Protein AF-A0A1Q9C0Z3-F1 (afdb_monomer_lite)

Secondary structure (DSSP, 8-state):
--S---------------TT--HHHHHHHTTS-HHHHHHHHHHHHHHHHHTTSTTSSHHHHHH--HHHHHHHHHHHHHHHHHHHHS--TTGGGGHHHHHHHHHHHHHHHHHHHHHHHHHHHHHT--HHHHIIIIIHHHHHHHHHHHHHHHHHHSSS-HHHHHHHHHHHHHIIIIIIIHHHHHHHHHHHHTT--------SHHHHHHHHHHHHHHHHHHHHHHHHHHS-SS-S-HHHHHHHHHHHHHHHHHHHHHHHHHHHTTT--HHHHHHHHHHHHHHHHHHHHHHHHHHHHHHHHHHHH-HHHHHHHHHHHHHHHHHHTS-SS-----------S--------------PPPP------------PPP----

InterPro domains:
  IPR004836 Sodium/calcium exchanger protein [PR01259] (99-111)
  IPR004836 Sodium/calcium exchanger protein [PR01259] (112-123)
  IPR004836 Sodium/calcium exchanger protein [PR01259] (125-137)
  IPR004836 Sodium/calcium exchanger protein [PR01259] (138-151)
  IPR004837 Sodium/calcium exchanger membrane region [PF01699] (94-256)
  IPR044880 NCX, central ion-binding domain superfamily [G3DSA:1.20.1420.30] (60-257)
  IPR051171 Calcium/Cation Antiporter [PTHR11878] (35-258)

pLDDT: mean 73.84, std 23.43, range [21.22, 95.88]

Structure (mmCIF, N/CA/C/O backbone):
data_AF-A0A1Q9C0Z3-F1
#
_entry.id   AF-A0A1Q9C0Z3-F1
#
loop_
_atom_site.group_PDB
_atom_site.id
_atom_site.type_symbol
_atom_site.label_atom_id
_atom_site.label_alt_id
_atom_site.label_comp_id
_atom_site.label_asym_id
_atom_site.label_entity_id
_atom_site.label_seq_id
_atom_site.pdbx_PDB_ins_code
_atom_site.Cartn_x
_atom_site.Cartn_y
_atom_site.Cartn_z
_atom_site.occupancy
_atom_site.B_iso_or_equiv
_atom_site.auth_seq_id
_atom_site.auth_comp_id
_atom_site.auth_asym_id
_atom_site.auth_atom_id
_atom_site.pdbx_PDB_model_num
ATOM 1 N N . MET A 1 1 ? 20.547 25.902 -36.986 1.00 34.09 1 MET A N 1
ATOM 2 C CA . MET A 1 1 ? 20.913 24.485 -37.179 1.00 34.09 1 MET A CA 1
ATOM 3 C C . MET A 1 1 ? 20.835 23.845 -35.812 1.00 34.09 1 MET A C 1
ATOM 5 O O . MET A 1 1 ? 21.674 24.150 -34.979 1.00 34.09 1 MET A O 1
ATOM 9 N N . ASP A 1 2 ? 19.775 23.085 -35.573 1.00 31.62 2 ASP A N 1
ATOM 10 C CA . ASP A 1 2 ? 19.535 22.354 -34.327 1.00 31.62 2 ASP A CA 1
ATOM 11 C C . ASP A 1 2 ? 19.823 20.863 -34.611 1.00 31.62 2 ASP A C 1
ATOM 13 O O . ASP A 1 2 ? 19.308 20.360 -35.616 1.00 31.62 2 ASP A O 1
ATOM 17 N N . PRO A 1 3 ? 20.707 20.165 -33.869 1.00 41.41 3 PRO A N 1
ATOM 18 C CA . PRO A 1 3 ? 21.234 18.868 -34.300 1.00 41.41 3 PRO A CA 1
ATOM 19 C C . PRO A 1 3 ? 20.454 17.635 -33.801 1.00 41.41 3 PRO A C 1
ATOM 21 O O . PRO A 1 3 ? 20.969 16.529 -33.943 1.00 41.41 3 PRO A O 1
ATOM 24 N N . TYR A 1 4 ? 19.238 17.770 -33.252 1.00 46.69 4 TYR A N 1
ATOM 25 C CA . TYR A 1 4 ? 18.576 16.669 -32.522 1.00 46.69 4 TYR A CA 1
ATOM 26 C C . TYR A 1 4 ? 17.291 16.060 -33.113 1.00 46.69 4 TYR A C 1
ATOM 28 O O . TYR A 1 4 ? 16.689 15.216 -32.456 1.00 46.69 4 TYR A O 1
ATOM 36 N N . ASP A 1 5 ? 16.888 16.379 -34.347 1.00 41.66 5 ASP A N 1
ATOM 37 C CA . ASP A 1 5 ? 15.547 15.993 -34.837 1.00 41.66 5 ASP A CA 1
ATOM 38 C C . ASP A 1 5 ? 15.517 14.965 -35.987 1.00 41.66 5 ASP A C 1
ATOM 40 O O . ASP A 1 5 ? 14.880 15.167 -37.019 1.00 41.66 5 ASP A O 1
ATOM 44 N N . ARG A 1 6 ? 16.227 13.836 -35.848 1.00 43.78 6 ARG A N 1
ATOM 45 C CA . ARG A 1 6 ? 16.055 12.678 -36.754 1.00 43.78 6 ARG A CA 1
ATOM 46 C C . ARG A 1 6 ? 16.171 11.344 -36.023 1.00 43.78 6 ARG A C 1
ATOM 48 O O . ARG A 1 6 ? 17.156 10.628 -36.161 1.00 43.78 6 ARG A O 1
ATOM 55 N N . CYS A 1 7 ? 15.119 10.973 -35.303 1.00 38.38 7 CYS A N 1
ATOM 56 C CA . CYS A 1 7 ? 14.841 9.572 -35.002 1.00 38.38 7 CYS A CA 1
ATOM 57 C C . CYS A 1 7 ? 13.673 9.131 -35.898 1.00 38.38 7 CYS A C 1
ATOM 59 O O . CYS A 1 7 ? 12.506 9.279 -35.544 1.00 38.38 7 CYS A O 1
ATOM 61 N N . GLN A 1 8 ? 13.978 8.669 -37.115 1.00 39.81 8 GLN A N 1
ATOM 62 C CA . GLN A 1 8 ? 12.970 8.053 -37.979 1.00 39.81 8 GLN A CA 1
ATOM 63 C C . GLN A 1 8 ? 12.571 6.713 -37.358 1.00 39.81 8 GLN A C 1
ATOM 65 O O . GLN A 1 8 ? 13.321 5.740 -37.410 1.00 39.81 8 GLN A O 1
ATOM 70 N N . ARG A 1 9 ? 11.388 6.671 -36.742 1.00 32.94 9 ARG A N 1
ATOM 71 C CA . ARG A 1 9 ? 10.762 5.438 -36.271 1.00 32.94 9 ARG A CA 1
ATOM 72 C C . ARG A 1 9 ? 10.366 4.626 -37.511 1.00 32.94 9 ARG A C 1
ATOM 74 O O . ARG A 1 9 ? 9.363 4.926 -38.155 1.00 32.94 9 ARG A O 1
ATOM 81 N N . LEU A 1 10 ? 11.204 3.657 -37.886 1.00 33.53 10 LEU A N 1
ATOM 82 C CA . LEU A 1 10 ? 10.963 2.750 -39.007 1.00 33.53 10 LEU A CA 1
ATOM 83 C C . LEU A 1 10 ? 9.749 1.876 -38.663 1.00 33.53 10 LEU A C 1
ATOM 85 O O . LEU A 1 10 ? 9.865 0.870 -37.969 1.00 33.53 10 LEU A O 1
ATOM 89 N N . THR A 1 11 ? 8.566 2.306 -39.090 1.00 34.81 11 THR A N 1
ATOM 90 C CA . THR A 1 11 ? 7.345 1.510 -38.964 1.00 34.81 11 THR A CA 1
ATOM 91 C C . THR A 1 11 ? 7.302 0.606 -40.184 1.00 34.81 11 THR A C 1
ATOM 93 O O . THR A 1 11 ? 6.983 1.057 -41.281 1.00 34.81 11 THR A O 1
ATOM 96 N N . ILE A 1 12 ? 7.724 -0.646 -40.015 1.00 39.03 12 ILE A N 1
ATOM 97 C CA . ILE A 1 12 ? 7.617 -1.660 -41.062 1.00 39.03 12 ILE A CA 1
ATOM 98 C C . ILE A 1 12 ? 6.140 -2.048 -41.135 1.00 39.03 12 ILE A C 1
ATOM 100 O O . ILE A 1 12 ? 5.655 -2.831 -40.323 1.00 39.03 12 ILE A O 1
ATOM 104 N N . ILE A 1 13 ? 5.413 -1.453 -42.078 1.00 37.66 13 ILE A N 1
ATOM 105 C CA . ILE A 1 13 ? 4.076 -1.911 -42.446 1.00 37.66 13 ILE A CA 1
ATOM 106 C C . ILE A 1 13 ? 4.299 -3.086 -43.396 1.00 37.66 13 ILE A C 1
ATOM 108 O O . ILE A 1 13 ? 4.716 -2.902 -44.538 1.00 37.66 13 ILE A O 1
ATOM 112 N N . VAL A 1 14 ? 4.108 -4.305 -42.896 1.00 42.38 14 VAL A N 1
ATOM 113 C CA . VAL A 1 14 ? 4.083 -5.501 -43.741 1.00 42.38 14 VAL A CA 1
ATOM 114 C C . VAL A 1 14 ? 2.727 -5.514 -44.443 1.00 42.38 14 VAL A C 1
ATOM 116 O O . VAL A 1 14 ? 1.751 -6.028 -43.906 1.00 42.38 14 VAL A O 1
ATOM 119 N N . GLU A 1 15 ? 2.648 -4.900 -45.624 1.00 34.94 15 GLU A N 1
ATOM 120 C CA . GLU A 1 15 ? 1.520 -5.115 -46.531 1.00 34.94 15 GLU A CA 1
ATOM 121 C C . GLU A 1 15 ? 1.653 -6.526 -47.113 1.00 34.94 15 GLU A C 1
ATOM 123 O O . GLU A 1 15 ? 2.458 -6.783 -48.008 1.00 34.94 15 GLU A O 1
ATOM 128 N N . ASN A 1 16 ? 0.887 -7.472 -46.572 1.00 40.44 16 ASN A N 1
ATOM 129 C CA . ASN A 1 16 ? 0.666 -8.735 -47.259 1.00 40.44 16 ASN A CA 1
ATOM 130 C C . ASN A 1 16 ? -0.250 -8.448 -48.453 1.00 40.44 16 ASN A C 1
ATOM 132 O O . ASN A 1 16 ? -1.440 -8.193 -48.274 1.00 40.44 16 ASN A O 1
ATOM 136 N N . GLU A 1 17 ? 0.282 -8.503 -49.675 1.00 41.41 17 GLU A N 1
ATOM 137 C CA . GLU A 1 17 ? -0.551 -8.594 -50.875 1.00 41.41 17 GLU A CA 1
ATOM 138 C C . GLU A 1 17 ? -1.365 -9.896 -50.797 1.00 41.41 17 GLU A C 1
ATOM 140 O O . GLU A 1 17 ? -0.878 -10.985 -51.115 1.00 41.41 17 GLU A O 1
ATOM 145 N N . ILE A 1 18 ? -2.618 -9.808 -50.338 1.00 47.59 18 ILE A N 1
ATOM 146 C CA . ILE A 1 18 ? -3.559 -10.929 -50.374 1.00 47.59 18 ILE A CA 1
ATOM 147 C C . ILE A 1 18 ? -3.969 -11.132 -51.833 1.00 47.59 18 ILE A C 1
ATOM 149 O O . ILE A 1 18 ? -4.977 -10.617 -52.321 1.00 47.59 18 ILE A O 1
ATOM 153 N N . ALA A 1 19 ? -3.171 -11.921 -52.544 1.00 41.44 19 ALA A N 1
ATOM 154 C CA . ALA A 1 19 ? -3.581 -12.545 -53.784 1.00 41.44 19 ALA A CA 1
ATOM 155 C C . ALA A 1 19 ? -4.770 -13.487 -53.498 1.00 41.44 19 ALA A C 1
ATOM 157 O O . ALA A 1 19 ? -4.596 -14.598 -53.003 1.00 41.44 19 ALA A O 1
ATOM 158 N N . GLY A 1 20 ? -5.990 -13.044 -53.821 1.00 47.75 20 GLY A N 1
ATOM 159 C CA . GLY A 1 20 ? -7.132 -13.938 -54.058 1.00 47.75 20 GLY A CA 1
ATOM 160 C C . GLY A 1 20 ? -8.136 -14.165 -52.918 1.00 47.75 20 GLY A C 1
ATOM 161 O O . GLY A 1 20 ? -8.720 -15.245 -52.852 1.00 47.75 20 GLY A O 1
ATOM 162 N N . GLY A 1 21 ? -8.396 -13.184 -52.048 1.00 46.69 21 GLY A N 1
ATOM 163 C CA . GLY A 1 21 ? -9.502 -13.253 -51.079 1.00 46.69 21 GLY A CA 1
ATOM 164 C C . GLY A 1 21 ? -10.854 -12.856 -51.691 1.00 46.69 21 GLY A C 1
ATOM 165 O O . GLY A 1 21 ? -10.984 -11.790 -52.285 1.00 46.69 21 GLY A O 1
ATOM 166 N N . SER A 1 22 ? -11.880 -13.702 -51.558 1.00 56.66 22 SER A N 1
ATOM 167 C CA . SER A 1 22 ? -13.256 -13.427 -52.012 1.00 56.66 22 SER A CA 1
ATOM 168 C C . SER A 1 22 ? -13.826 -12.100 -51.460 1.00 56.66 22 SER A C 1
ATOM 170 O O . SER A 1 22 ? -13.466 -11.663 -50.373 1.00 56.66 22 SER A O 1
ATOM 172 N N . CYS A 1 23 ? -14.783 -11.471 -52.152 1.00 53.19 23 CYS A N 1
ATOM 173 C CA . CYS A 1 23 ? -15.472 -10.248 -51.686 1.00 53.19 23 CYS A CA 1
ATOM 174 C C . CYS A 1 23 ? -16.064 -10.376 -50.258 1.00 53.19 23 CYS A C 1
ATOM 176 O O . CYS A 1 23 ? -16.193 -9.389 -49.538 1.00 53.19 23 CYS A O 1
ATOM 178 N N . PHE A 1 24 ? -16.344 -11.607 -49.819 1.00 53.31 24 PHE A N 1
ATOM 179 C CA . PHE A 1 24 ? -16.806 -11.934 -48.473 1.00 53.31 24 PHE A CA 1
ATOM 180 C C . PHE A 1 24 ? -15.744 -11.705 -47.383 1.00 53.31 24 PHE A C 1
ATOM 182 O O . PHE A 1 24 ? -16.072 -11.193 -46.318 1.00 53.31 24 PHE A O 1
ATOM 189 N N . THR A 1 25 ? -14.470 -12.014 -47.648 1.00 57.28 25 THR A N 1
ATOM 190 C CA . THR A 1 25 ? -13.369 -11.769 -46.697 1.00 57.28 25 THR A CA 1
ATOM 191 C C . THR A 1 25 ? -13.097 -10.276 -46.519 1.00 57.28 25 THR A C 1
ATOM 193 O O . THR A 1 25 ? -12.973 -9.829 -45.390 1.00 57.28 25 THR A O 1
ATOM 196 N N . ALA A 1 26 ? -13.173 -9.478 -47.591 1.00 58.62 26 ALA A N 1
ATOM 197 C CA . ALA A 1 26 ? -13.023 -8.021 -47.504 1.00 58.62 26 ALA A CA 1
ATOM 198 C C . ALA A 1 26 ? -14.174 -7.336 -46.733 1.00 58.62 26 ALA A C 1
ATOM 200 O O . ALA A 1 26 ? -13.966 -6.337 -46.047 1.00 58.62 26 ALA A O 1
ATOM 201 N N . ALA A 1 27 ? -15.396 -7.875 -46.824 1.00 56.38 27 ALA A N 1
ATOM 202 C CA . ALA A 1 27 ? -16.529 -7.388 -46.040 1.00 56.38 27 ALA A CA 1
ATOM 203 C C . ALA A 1 27 ? -16.378 -7.720 -44.547 1.00 56.38 27 ALA A C 1
ATOM 205 O O . ALA A 1 27 ? -16.724 -6.895 -43.709 1.00 56.38 27 ALA A O 1
ATOM 206 N N . ILE A 1 28 ? -15.841 -8.898 -44.211 1.00 60.16 28 ILE A N 1
ATOM 207 C CA . ILE A 1 28 ? -15.565 -9.287 -42.822 1.00 60.16 28 ILE A CA 1
ATOM 208 C C . ILE A 1 28 ? -14.391 -8.485 -42.252 1.00 60.16 28 ILE A C 1
ATOM 210 O O . ILE A 1 28 ? -14.522 -7.993 -41.136 1.00 60.16 28 ILE A O 1
ATOM 214 N N . ASP A 1 29 ? -13.321 -8.264 -43.021 1.00 56.72 29 ASP A N 1
ATOM 215 C CA . ASP A 1 29 ? -12.172 -7.438 -42.612 1.00 56.72 29 ASP A CA 1
ATOM 216 C C . ASP A 1 29 ? -12.574 -5.992 -42.281 1.00 56.72 29 ASP A C 1
ATOM 218 O O . ASP A 1 29 ? -12.008 -5.370 -41.386 1.00 56.72 29 ASP A O 1
ATOM 222 N N . SER A 1 30 ? -13.612 -5.462 -42.943 1.00 56.91 30 SER A N 1
ATOM 223 C CA . SER A 1 30 ? -14.163 -4.137 -42.633 1.00 5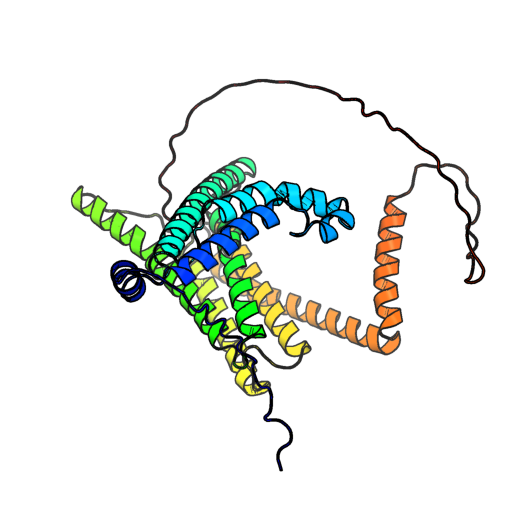6.91 30 SER A CA 1
ATOM 224 C C . SER A 1 30 ? -14.889 -4.067 -41.281 1.00 56.91 30 SER A C 1
ATOM 226 O O . SER A 1 30 ? -15.069 -2.964 -40.763 1.00 56.91 30 SER A O 1
ATOM 228 N N . PHE A 1 31 ? -15.351 -5.194 -40.731 1.00 60.66 31 PHE A N 1
ATOM 229 C CA . PHE A 1 31 ? -16.060 -5.252 -39.444 1.00 60.66 31 PHE A CA 1
ATOM 230 C C . PHE A 1 31 ? -15.216 -5.875 -38.322 1.00 60.66 31 PHE A C 1
ATOM 232 O O . PHE A 1 31 ? -15.462 -5.590 -37.151 1.00 60.66 31 PHE A O 1
ATOM 239 N N . ILE A 1 32 ? -14.246 -6.728 -38.658 1.00 64.75 32 ILE A N 1
ATOM 240 C CA . ILE A 1 32 ? -13.395 -7.476 -37.733 1.00 64.75 32 ILE A CA 1
ATOM 241 C C . ILE A 1 32 ? -11.990 -7.533 -38.336 1.00 64.75 32 ILE A C 1
ATOM 243 O O . ILE A 1 32 ? -11.782 -8.198 -39.344 1.00 64.75 32 ILE A O 1
ATOM 247 N N . ASN A 1 33 ? -11.019 -6.881 -37.696 1.00 73.19 33 ASN A N 1
ATOM 248 C CA . ASN A 1 33 ? -9.621 -6.901 -38.123 1.00 73.19 33 ASN A CA 1
ATOM 249 C C . ASN A 1 33 ? -8.997 -8.292 -37.870 1.00 73.19 33 ASN A C 1
ATOM 251 O O . ASN A 1 33 ? -8.437 -8.564 -36.806 1.00 73.19 33 ASN A O 1
ATOM 255 N N . LEU A 1 34 ? -9.161 -9.216 -38.822 1.00 74.69 34 LEU A N 1
ATOM 256 C CA . LEU A 1 34 ? -8.743 -10.619 -38.704 1.00 74.69 34 LEU A CA 1
ATOM 257 C C . LEU A 1 34 ? -7.228 -10.774 -38.528 1.00 74.69 34 LEU A C 1
ATOM 259 O O . LEU A 1 34 ? -6.789 -11.669 -37.801 1.00 74.69 34 LEU A O 1
ATOM 263 N N . ASP A 1 35 ? -6.433 -9.897 -39.142 1.00 78.44 35 ASP A N 1
ATOM 264 C CA . ASP A 1 35 ? -4.976 -9.906 -39.004 1.00 78.44 35 ASP A CA 1
ATOM 265 C C . ASP A 1 35 ? -4.535 -9.545 -37.581 1.00 78.44 35 ASP A C 1
ATOM 267 O O . ASP A 1 35 ? -3.648 -10.194 -37.023 1.00 78.44 35 ASP A O 1
ATOM 271 N N . GLU A 1 36 ? -5.205 -8.582 -36.948 1.00 78.75 36 GLU A N 1
ATOM 272 C CA . GLU A 1 36 ? -4.959 -8.197 -35.555 1.00 78.75 36 GLU A CA 1
ATOM 273 C C . GLU A 1 36 ? -5.311 -9.334 -34.585 1.00 78.75 36 GLU A C 1
ATOM 275 O O . GLU A 1 36 ? -4.541 -9.656 -33.677 1.00 78.75 36 GLU A O 1
ATOM 280 N N . ILE A 1 37 ? -6.430 -10.024 -34.826 1.00 79.00 37 ILE A N 1
ATOM 281 C CA . ILE A 1 37 ? -6.844 -11.212 -34.063 1.00 79.00 37 ILE A CA 1
ATOM 282 C C . ILE A 1 37 ? -5.828 -12.345 -34.225 1.00 79.00 37 ILE A C 1
ATOM 284 O O . ILE A 1 37 ? -5.452 -12.988 -33.240 1.00 79.00 37 ILE A O 1
ATOM 288 N N . ARG A 1 38 ? -5.350 -12.593 -35.448 1.00 82.25 38 ARG A N 1
ATOM 289 C CA . ARG A 1 38 ? -4.366 -13.644 -35.728 1.00 82.25 38 ARG A CA 1
ATOM 290 C C . ARG A 1 38 ? -3.021 -13.350 -35.065 1.00 82.25 38 ARG A C 1
ATOM 292 O O . ARG A 1 38 ? -2.449 -14.254 -34.456 1.00 82.25 38 ARG A O 1
ATOM 299 N N . GLN A 1 39 ? -2.540 -12.109 -35.145 1.00 83.06 39 GLN A N 1
ATOM 300 C CA . GLN A 1 39 ? -1.314 -11.674 -34.468 1.00 83.06 39 GLN A CA 1
ATOM 301 C C . GLN A 1 39 ? -1.455 -11.774 -32.946 1.00 83.06 39 GLN A C 1
ATOM 303 O O . GLN A 1 39 ? -0.592 -12.356 -32.291 1.00 83.06 39 GLN A O 1
ATOM 308 N N . GLY A 1 40 ? -2.572 -11.300 -32.386 1.00 81.12 40 GLY A N 1
ATOM 309 C CA . GLY A 1 40 ? -2.856 -11.414 -30.956 1.00 81.12 40 GLY A CA 1
ATOM 310 C C . GLY A 1 40 ? -2.885 -12.866 -30.475 1.00 81.12 40 GLY A C 1
ATOM 311 O O . GLY A 1 40 ? -2.313 -13.185 -29.437 1.00 81.12 40 GLY A O 1
ATOM 312 N N . THR A 1 41 ? -3.486 -13.769 -31.252 1.00 84.25 41 THR A N 1
ATOM 313 C CA . THR A 1 41 ? -3.535 -15.204 -30.920 1.00 84.25 41 THR A CA 1
ATOM 314 C C . THR A 1 41 ? -2.148 -15.846 -30.953 1.00 84.25 41 THR A C 1
ATOM 316 O O . THR A 1 41 ? -1.837 -16.669 -30.095 1.00 84.25 41 THR A O 1
ATOM 319 N N . ALA A 1 42 ? -1.300 -15.472 -31.916 1.00 84.88 42 ALA A N 1
ATOM 320 C CA . ALA A 1 42 ? 0.072 -15.969 -31.988 1.00 84.88 42 ALA A CA 1
ATOM 321 C C . ALA A 1 42 ? 0.897 -15.523 -30.768 1.00 84.88 42 ALA A C 1
ATOM 323 O O . ALA A 1 42 ? 1.505 -16.365 -30.113 1.00 84.88 42 ALA A O 1
ATOM 324 N N . LEU A 1 43 ? 0.822 -14.235 -30.409 1.00 85.12 43 LEU A N 1
ATOM 325 C CA . LEU A 1 43 ? 1.483 -13.686 -29.219 1.00 85.12 43 LEU A CA 1
ATOM 326 C C . LEU A 1 43 ? 1.012 -14.371 -27.933 1.00 85.12 43 LEU A C 1
ATOM 328 O O . LEU A 1 43 ? 1.815 -14.663 -27.056 1.00 85.12 43 LEU A O 1
ATOM 332 N N . TRP A 1 44 ? -0.283 -14.662 -27.831 1.00 83.69 44 TRP A N 1
ATOM 333 C CA . TRP A 1 44 ? -0.848 -15.365 -26.683 1.00 83.69 44 TRP A CA 1
ATOM 334 C C . TRP A 1 44 ? -0.315 -16.800 -26.550 1.00 83.69 44 TRP A C 1
ATOM 336 O O . TRP A 1 44 ? 0.068 -17.232 -25.466 1.00 83.69 44 TRP A O 1
ATOM 346 N N . VAL A 1 45 ? -0.215 -17.534 -27.662 1.00 85.25 45 VAL A N 1
ATOM 347 C CA . VAL A 1 45 ? 0.398 -18.872 -27.671 1.00 85.25 45 VAL A CA 1
ATOM 348 C C . VAL A 1 45 ? 1.875 -18.808 -27.280 1.00 85.25 45 VAL A C 1
ATOM 350 O O . VAL A 1 45 ? 2.359 -19.702 -26.585 1.00 85.25 45 VAL A O 1
ATOM 353 N N . ASP A 1 46 ? 2.593 -17.774 -27.709 1.00 84.38 46 ASP A N 1
ATOM 354 C CA . ASP A 1 46 ? 3.998 -17.599 -27.349 1.00 84.38 46 ASP A CA 1
ATOM 355 C C . ASP A 1 46 ? 4.163 -17.254 -25.863 1.00 84.38 46 ASP A C 1
ATOM 357 O O . ASP A 1 46 ? 4.983 -17.889 -25.209 1.00 84.38 46 ASP A O 1
ATOM 361 N N . GLN A 1 47 ? 3.293 -16.424 -25.276 1.00 84.38 47 GLN A N 1
ATOM 362 C CA . GLN A 1 47 ? 3.258 -16.191 -23.822 1.00 84.38 47 GLN A CA 1
ATOM 363 C C . GLN A 1 47 ? 3.078 -17.489 -23.019 1.00 84.38 47 GLN A C 1
ATOM 365 O O . GLN A 1 47 ? 3.719 -17.674 -21.985 1.00 84.38 47 GLN A O 1
ATOM 370 N N . VAL A 1 48 ? 2.222 -18.408 -23.485 1.00 85.75 48 VAL A N 1
ATOM 371 C CA . VAL A 1 48 ? 2.017 -19.708 -22.819 1.00 85.75 48 VAL A CA 1
ATOM 372 C C . VAL A 1 48 ? 3.272 -20.573 -22.909 1.00 85.75 48 VAL A C 1
ATOM 374 O O . VAL A 1 48 ? 3.612 -21.266 -21.951 1.00 85.75 48 VAL A O 1
ATOM 377 N N . LYS A 1 49 ? 3.979 -20.544 -24.044 1.00 84.19 49 LYS A N 1
ATOM 378 C CA . LYS A 1 49 ? 5.249 -21.268 -24.193 1.00 84.19 49 LYS A CA 1
ATOM 379 C C . LYS A 1 49 ? 6.325 -20.671 -23.296 1.00 84.19 49 LYS A C 1
ATOM 381 O O . LYS A 1 49 ? 6.986 -21.426 -22.595 1.00 84.19 49 LYS A O 1
ATOM 386 N N . GLU A 1 50 ? 6.475 -19.350 -23.297 1.00 84.50 50 GLU A N 1
ATOM 387 C CA . GLU A 1 50 ? 7.431 -18.621 -22.458 1.00 84.50 50 GLU A CA 1
ATOM 388 C C . GLU A 1 50 ? 7.206 -18.933 -20.975 1.00 84.50 50 GLU A C 1
ATOM 390 O O . GLU A 1 50 ? 8.158 -19.230 -20.261 1.00 84.50 50 GLU A O 1
ATOM 395 N N . ALA A 1 51 ? 5.948 -19.003 -20.527 1.00 83.81 51 ALA A N 1
ATOM 396 C CA . ALA A 1 51 ? 5.600 -19.352 -19.150 1.00 83.81 51 ALA A CA 1
ATOM 397 C C . ALA A 1 51 ? 6.096 -20.743 -18.703 1.00 83.81 51 ALA A C 1
ATOM 399 O O . ALA A 1 51 ? 6.219 -20.988 -17.504 1.00 83.81 51 ALA A O 1
ATOM 400 N N . LEU A 1 52 ? 6.372 -21.667 -19.631 1.00 84.06 52 LEU A N 1
ATOM 401 C CA . LEU A 1 52 ? 6.878 -23.006 -19.310 1.00 84.06 52 LEU A CA 1
ATOM 402 C C . LEU A 1 52 ? 8.405 -23.044 -19.150 1.00 84.06 52 LEU A C 1
ATOM 404 O O . LEU A 1 52 ? 8.909 -23.935 -18.460 1.00 84.06 52 LEU A O 1
ATOM 408 N N . PHE A 1 53 ? 9.136 -22.099 -19.749 1.00 82.31 53 PHE A N 1
ATOM 409 C CA . PHE A 1 53 ? 10.599 -22.040 -19.700 1.00 82.31 53 PHE A CA 1
ATOM 410 C C . PHE A 1 53 ? 11.088 -21.180 -18.528 1.00 82.31 53 PHE A C 1
ATOM 412 O O . PHE A 1 53 ? 10.539 -20.116 -18.243 1.00 82.31 53 PHE A O 1
ATOM 419 N N . VAL A 1 54 ? 12.159 -21.621 -17.861 1.00 78.69 54 VAL A N 1
ATOM 420 C CA . VAL A 1 54 ? 12.805 -20.834 -16.795 1.00 78.69 54 VAL A CA 1
ATOM 421 C C . VAL A 1 54 ? 13.504 -19.638 -17.441 1.00 78.69 54 VAL A C 1
ATOM 423 O O . VAL A 1 54 ? 14.410 -19.832 -18.244 1.00 78.69 54 VAL A O 1
ATOM 426 N N . GLY A 1 55 ? 13.065 -18.416 -17.128 1.00 71.62 55 GLY A N 1
ATOM 427 C CA . GLY A 1 55 ? 13.539 -17.201 -17.811 1.00 71.62 55 GLY A CA 1
ATOM 428 C C . GLY A 1 55 ? 12.863 -16.939 -19.166 1.00 71.62 55 GLY A C 1
ATOM 429 O O . GLY A 1 55 ? 13.330 -16.139 -19.960 1.00 71.62 55 GLY A O 1
ATOM 430 N N . GLY A 1 56 ? 11.760 -17.617 -19.494 1.00 75.94 56 GLY A N 1
ATOM 431 C CA . GLY A 1 56 ? 10.992 -17.321 -20.711 1.00 75.94 56 GLY A CA 1
ATOM 432 C C . GLY A 1 56 ? 11.604 -17.840 -22.017 1.00 75.94 56 GLY A C 1
ATOM 433 O O . GLY A 1 56 ? 10.891 -17.977 -23.008 1.00 75.94 56 GLY A O 1
ATOM 434 N N . SER A 1 57 ? 12.884 -18.217 -22.039 1.00 80.44 57 SER A N 1
ATOM 435 C CA . SER A 1 57 ? 13.536 -18.795 -23.215 1.00 80.44 57 SER A CA 1
ATOM 436 C C . SER A 1 57 ? 14.415 -19.994 -22.867 1.00 80.44 57 SER A C 1
ATOM 438 O O . SER A 1 57 ? 14.850 -20.190 -21.733 1.00 80.44 57 SER A O 1
ATOM 440 N N . ARG A 1 58 ? 14.704 -20.817 -23.879 1.00 75.81 58 ARG A N 1
ATOM 441 C CA . ARG A 1 58 ? 15.586 -21.980 -23.726 1.00 75.81 58 ARG A CA 1
ATOM 442 C C . ARG A 1 58 ? 17.027 -21.580 -23.383 1.00 75.81 58 ARG A C 1
ATOM 444 O O . ARG A 1 58 ? 17.691 -22.311 -22.660 1.00 75.81 58 ARG A O 1
ATOM 451 N N . GLU A 1 59 ? 17.490 -20.442 -23.893 1.00 78.69 59 GLU A N 1
ATOM 452 C CA . GLU A 1 59 ? 18.852 -19.941 -23.669 1.00 78.69 59 GLU A CA 1
ATOM 453 C C . GLU A 1 59 ? 19.047 -19.466 -22.223 1.00 78.69 59 GLU A C 1
ATOM 455 O O . GLU A 1 59 ? 20.076 -19.751 -21.610 1.00 78.69 59 GLU A O 1
ATOM 460 N N . GLU A 1 60 ? 18.036 -18.811 -21.647 1.00 77.50 60 GLU A N 1
ATOM 461 C CA . GLU A 1 60 ? 18.055 -18.386 -20.242 1.00 77.50 60 GLU A CA 1
ATOM 462 C C . GLU A 1 60 ? 17.930 -19.577 -19.284 1.00 77.50 60 GLU A C 1
ATOM 464 O O . GLU A 1 60 ? 18.625 -19.634 -18.269 1.00 77.50 60 GLU A O 1
ATOM 469 N N . GLN A 1 61 ? 17.147 -20.595 -19.651 1.00 80.81 61 GLN A N 1
ATOM 470 C CA . GLN A 1 61 ? 17.010 -21.819 -18.861 1.00 80.81 61 GLN A CA 1
ATOM 471 C C . GLN A 1 61 ? 18.325 -22.603 -18.730 1.00 80.81 61 GLN A C 1
ATOM 473 O O . GLN A 1 61 ? 18.558 -23.248 -17.705 1.00 80.81 61 GLN A O 1
ATOM 478 N N . GLU A 1 62 ? 19.193 -22.565 -19.743 1.00 79.12 62 GLU A N 1
ATOM 479 C CA . GLU A 1 62 ? 20.511 -23.216 -19.699 1.00 79.12 62 GLU A CA 1
ATOM 480 C C . GLU A 1 62 ? 21.490 -22.503 -18.749 1.00 79.12 62 GLU A C 1
ATOM 482 O O . GLU A 1 62 ? 22.430 -23.127 -18.254 1.00 79.12 62 GLU A O 1
ATOM 487 N N . GLN A 1 63 ? 21.249 -21.224 -18.449 1.00 81.75 63 GLN A N 1
ATOM 488 C CA . GLN A 1 63 ? 22.056 -20.405 -17.537 1.00 81.75 63 GLN A CA 1
ATOM 489 C C . GLN A 1 63 ? 21.437 -20.282 -16.133 1.00 81.75 63 GLN A C 1
ATOM 491 O O . GLN A 1 63 ? 22.052 -19.699 -15.239 1.00 81.75 63 GLN A O 1
ATOM 496 N N . ALA A 1 64 ? 20.242 -20.842 -15.931 1.00 79.94 64 ALA A N 1
ATOM 497 C CA . ALA A 1 64 ? 19.454 -20.687 -14.717 1.00 79.94 64 ALA A CA 1
ATOM 498 C C . ALA A 1 64 ? 20.089 -21.383 -13.501 1.00 79.94 64 ALA A C 1
ATOM 500 O O . ALA A 1 64 ? 20.408 -22.577 -13.518 1.00 79.94 64 ALA A O 1
ATOM 501 N N . GLY A 1 65 ? 20.222 -20.638 -12.404 1.00 87.38 65 GLY A N 1
ATOM 502 C CA . GLY A 1 65 ? 20.676 -21.159 -11.119 1.00 87.38 65 GLY A CA 1
ATOM 503 C C . GLY A 1 65 ? 19.579 -21.916 -10.362 1.00 87.38 65 GLY A C 1
ATOM 504 O O . GLY A 1 65 ? 18.405 -21.922 -10.730 1.00 87.38 65 GLY A O 1
ATOM 505 N N . ALA A 1 66 ? 19.936 -22.527 -9.227 1.00 83.19 66 ALA A N 1
ATOM 506 C CA . ALA A 1 66 ? 18.972 -23.244 -8.380 1.00 83.19 66 ALA A CA 1
ATOM 507 C C . ALA A 1 66 ? 17.844 -22.339 -7.837 1.00 83.19 66 ALA A C 1
ATOM 509 O O . ALA A 1 66 ? 16.721 -22.800 -7.636 1.00 83.19 66 ALA A O 1
ATOM 510 N N . LEU A 1 67 ? 18.133 -21.050 -7.618 1.00 84.00 67 LEU A N 1
ATOM 511 C CA . LEU A 1 67 ? 17.138 -20.070 -7.173 1.00 84.00 67 LEU A CA 1
ATOM 512 C C . LEU A 1 67 ? 16.149 -19.690 -8.283 1.00 84.00 67 LEU A C 1
ATOM 514 O O . LEU A 1 67 ? 14.982 -19.456 -7.980 1.00 84.00 67 LEU A O 1
ATOM 518 N N . ASP A 1 68 ? 16.582 -19.696 -9.544 1.00 84.50 68 ASP A N 1
ATOM 519 C CA . ASP A 1 68 ? 15.721 -19.409 -10.698 1.00 84.50 68 ASP A CA 1
ATOM 520 C C . ASP A 1 68 ? 14.754 -20.568 -10.955 1.00 84.50 68 ASP A C 1
ATOM 522 O O . ASP A 1 68 ? 13.582 -20.369 -11.256 1.00 84.50 68 ASP A O 1
ATOM 526 N N . TRP A 1 69 ? 15.211 -21.800 -10.733 1.00 85.25 69 TRP A N 1
ATOM 527 C CA . TRP A 1 69 ? 14.348 -22.979 -10.768 1.00 85.25 69 TRP A CA 1
ATOM 528 C C . TRP A 1 69 ? 13.322 -23.001 -9.636 1.00 85.25 69 TRP A C 1
ATOM 530 O O . TRP A 1 69 ? 12.163 -23.356 -9.859 1.00 85.25 69 TRP A O 1
ATOM 540 N N . LEU A 1 70 ? 13.729 -22.619 -8.422 1.00 89.19 70 LEU A N 1
ATOM 541 C CA . LEU A 1 70 ? 12.812 -22.515 -7.289 1.00 89.19 70 LEU A CA 1
ATOM 542 C C . LEU A 1 70 ? 11.758 -21.432 -7.534 1.00 89.19 70 LEU A C 1
ATOM 544 O O . LEU A 1 70 ? 10.573 -21.675 -7.311 1.00 89.19 70 LEU A O 1
ATOM 548 N N . SER A 1 71 ? 12.175 -20.250 -7.996 1.00 84.00 71 SER A N 1
ATOM 549 C CA . SER A 1 71 ? 11.249 -19.159 -8.295 1.00 84.00 71 SER A CA 1
ATOM 550 C C . SER A 1 71 ? 10.295 -19.555 -9.421 1.00 84.00 71 SER A C 1
ATOM 552 O O . SER A 1 71 ? 9.088 -19.393 -9.259 1.00 84.00 71 SER A O 1
ATOM 554 N N . HIS A 1 72 ? 10.795 -20.178 -10.493 1.00 87.50 72 HIS A N 1
ATOM 555 C CA . HIS A 1 72 ? 9.957 -20.696 -11.573 1.00 87.50 72 HIS A CA 1
ATOM 556 C C . HIS A 1 72 ? 8.915 -21.675 -11.051 1.00 87.50 72 HIS A C 1
ATOM 558 O O . HIS A 1 72 ? 7.736 -21.505 -11.321 1.00 87.50 72 HIS A O 1
ATOM 564 N N . PHE A 1 73 ? 9.306 -22.651 -10.230 1.00 89.12 73 PHE A N 1
ATOM 565 C CA . PHE A 1 73 ? 8.363 -23.615 -9.662 1.00 89.12 73 PHE A CA 1
ATOM 566 C C . PHE A 1 73 ? 7.266 -22.954 -8.812 1.00 89.12 73 PHE A C 1
ATOM 568 O O . PHE A 1 73 ? 6.101 -23.338 -8.908 1.00 89.12 73 PHE A O 1
ATOM 575 N N . LEU A 1 74 ? 7.619 -21.950 -8.003 1.00 87.62 74 LEU A N 1
ATOM 576 C CA . LEU A 1 74 ? 6.665 -21.226 -7.158 1.00 87.62 74 LEU A CA 1
ATOM 577 C C . LEU A 1 74 ? 5.705 -20.349 -7.973 1.00 87.62 74 LEU A C 1
ATOM 579 O O . LEU A 1 74 ? 4.528 -20.245 -7.629 1.00 87.62 74 LEU A O 1
ATOM 583 N N . TRP A 1 75 ? 6.190 -19.730 -9.050 1.00 85.81 75 TRP A N 1
ATOM 584 C CA . TRP A 1 75 ? 5.404 -18.819 -9.885 1.00 85.81 75 TRP A CA 1
ATOM 585 C C . TRP A 1 75 ? 4.693 -19.506 -11.051 1.00 85.81 75 TRP A C 1
ATOM 587 O O . TRP A 1 75 ? 3.761 -18.923 -11.605 1.00 85.81 75 TRP A O 1
ATOM 597 N N . LEU A 1 76 ? 5.080 -20.728 -11.423 1.00 88.12 76 LEU A N 1
ATOM 598 C CA . LEU A 1 76 ? 4.536 -21.457 -12.568 1.00 88.12 76 LEU A CA 1
ATOM 599 C C . LEU A 1 76 ? 3.016 -21.656 -12.485 1.00 88.12 76 LEU A C 1
ATOM 601 O O . LEU A 1 76 ? 2.357 -21.363 -13.482 1.00 88.12 76 LEU A O 1
ATOM 605 N N . PRO A 1 77 ? 2.413 -22.081 -11.351 1.00 88.31 77 PRO A N 1
ATOM 606 C CA . PRO A 1 77 ? 0.960 -22.235 -11.273 1.00 88.31 77 PRO A CA 1
ATOM 607 C C . PRO A 1 77 ? 0.230 -20.926 -11.579 1.00 88.31 77 PRO A C 1
ATOM 609 O O . PRO A 1 77 ? -0.754 -20.921 -12.317 1.00 88.31 77 PRO A O 1
ATOM 612 N N . TRP A 1 78 ? 0.746 -19.803 -11.074 1.00 84.00 78 TRP A N 1
ATOM 613 C CA . TRP A 1 78 ? 0.163 -18.487 -11.315 1.00 84.00 78 TRP A CA 1
ATOM 614 C C . TRP A 1 78 ? 0.392 -18.017 -12.738 1.00 84.00 78 TRP A C 1
ATOM 616 O O . TRP A 1 78 ? -0.573 -17.721 -13.435 1.00 84.00 78 TRP A O 1
ATOM 626 N N . THR A 1 79 ? 1.630 -18.037 -13.210 1.00 84.19 79 THR A N 1
ATOM 627 C CA . THR A 1 79 ? 1.985 -17.591 -14.561 1.00 84.19 79 THR A CA 1
ATOM 628 C C . THR A 1 79 ? 1.230 -18.387 -15.623 1.00 84.19 79 THR A C 1
ATOM 630 O O . THR A 1 79 ? 0.676 -17.801 -16.549 1.00 84.19 79 THR A O 1
ATOM 633 N N . LEU A 1 80 ? 1.112 -19.707 -15.449 1.00 87.44 80 LEU A N 1
ATOM 634 C CA . LEU A 1 80 ? 0.359 -20.568 -16.356 1.00 87.44 80 LEU A CA 1
ATOM 635 C C . LEU A 1 80 ? -1.139 -20.262 -16.323 1.00 87.44 80 LEU A C 1
ATOM 637 O O . LEU A 1 80 ? -1.763 -20.198 -17.376 1.00 87.44 80 LEU A O 1
ATOM 641 N N . THR A 1 81 ? -1.716 -20.041 -15.140 1.00 85.06 81 THR A N 1
ATOM 642 C CA . THR A 1 81 ? -3.134 -19.675 -15.013 1.00 85.06 81 THR A CA 1
ATOM 643 C C . THR A 1 81 ? -3.396 -18.333 -15.708 1.00 85.06 81 THR A C 1
ATOM 645 O O . THR A 1 81 ? -4.246 -18.246 -16.589 1.00 85.06 81 THR A O 1
ATOM 648 N N . PHE A 1 82 ? -2.615 -17.291 -15.417 1.00 82.81 82 PHE A N 1
ATOM 649 C CA . PHE A 1 82 ? -2.780 -15.984 -16.061 1.00 82.81 82 PHE A CA 1
ATOM 650 C C . PHE A 1 82 ? -2.571 -16.038 -17.577 1.00 82.81 82 PHE A C 1
ATOM 652 O O . PHE A 1 82 ? -3.350 -15.436 -18.316 1.00 82.81 82 PHE A O 1
ATOM 659 N N . SER A 1 83 ? -1.560 -16.777 -18.034 1.00 82.94 83 SER A N 1
ATOM 660 C CA . SER A 1 83 ? -1.252 -16.930 -19.452 1.00 82.94 83 SER A CA 1
ATOM 661 C C . SER A 1 83 ? -2.336 -17.722 -20.187 1.00 82.94 83 SER A C 1
ATOM 663 O O . SER A 1 83 ? -2.785 -17.306 -21.245 1.00 82.94 83 SER A O 1
ATOM 665 N N . LEU A 1 84 ? -2.846 -18.812 -19.607 1.00 84.31 84 LEU A N 1
ATOM 666 C CA . LEU A 1 84 ? -3.861 -19.654 -20.243 1.00 84.31 84 LEU A CA 1
ATOM 667 C C . LEU A 1 84 ? -5.263 -19.038 -20.220 1.00 84.31 84 LEU A C 1
ATOM 669 O O . LEU A 1 84 ? -6.056 -19.292 -21.120 1.00 84.31 84 LEU A O 1
ATOM 673 N N . PHE A 1 85 ? -5.611 -18.276 -19.185 1.00 82.88 85 PHE A N 1
ATOM 674 C CA . PHE A 1 85 ? -6.969 -17.752 -19.055 1.00 82.88 85 PHE A CA 1
ATOM 675 C C . PHE A 1 85 ? -7.136 -16.351 -19.637 1.00 82.88 85 PHE A C 1
ATOM 677 O O . PHE A 1 85 ? -8.252 -16.026 -20.019 1.00 82.88 85 PHE A O 1
ATOM 684 N N . THR A 1 86 ? -6.086 -15.533 -19.764 1.00 85.19 86 THR A N 1
ATOM 685 C CA . THR A 1 86 ? -6.220 -14.153 -20.270 1.00 85.19 86 THR A CA 1
ATOM 686 C C . THR A 1 86 ? -6.106 -14.118 -21.799 1.00 85.19 86 THR A C 1
ATOM 688 O O . THR A 1 86 ? -5.005 -14.288 -22.318 1.00 85.19 86 THR A O 1
ATOM 691 N N . PRO A 1 87 ? -7.203 -13.890 -22.551 1.00 84.19 87 PRO A N 1
ATOM 692 C CA . PRO A 1 87 ? -7.155 -13.878 -24.009 1.00 84.19 87 PRO A CA 1
ATOM 693 C C . PRO A 1 87 ? -6.499 -12.596 -24.549 1.00 84.19 87 PRO A C 1
ATOM 695 O O . PRO A 1 87 ? -6.443 -11.579 -23.847 1.00 84.19 87 PRO A O 1
ATOM 698 N N . PRO A 1 88 ? -6.053 -12.592 -25.818 1.00 83.00 88 PRO A N 1
ATOM 699 C CA . PRO A 1 88 ? -5.407 -11.427 -26.405 1.00 83.00 88 PRO A CA 1
ATOM 700 C C . PRO A 1 88 ? -6.354 -10.211 -26.483 1.00 83.00 88 PRO A C 1
ATOM 702 O O . PRO A 1 88 ? -7.534 -10.366 -26.818 1.00 83.00 88 PRO A O 1
ATOM 705 N N . PRO A 1 89 ? -5.849 -8.979 -26.260 1.00 80.38 89 PRO A N 1
ATOM 706 C CA . PRO A 1 89 ? -6.641 -7.746 -26.361 1.00 80.38 89 PRO A CA 1
ATOM 707 C C . PRO A 1 89 ? -7.255 -7.489 -27.745 1.00 80.38 89 PRO A C 1
ATOM 709 O O . PRO A 1 89 ? -8.188 -6.705 -27.860 1.00 80.38 89 PRO A O 1
ATOM 712 N N . ALA A 1 90 ? -6.775 -8.166 -28.791 1.00 80.00 90 ALA A N 1
ATOM 713 C CA . ALA A 1 90 ? -7.332 -8.079 -30.141 1.00 80.00 90 ALA A CA 1
ATOM 714 C C . ALA A 1 90 ? -8.793 -8.570 -30.227 1.00 80.00 90 ALA A C 1
ATOM 716 O O . ALA A 1 90 ? -9.525 -8.224 -31.153 1.00 80.00 90 ALA A O 1
ATOM 717 N N . TYR A 1 91 ? -9.248 -9.388 -29.271 1.00 78.81 91 TYR A N 1
ATOM 718 C CA . TYR A 1 91 ? -10.609 -9.920 -29.285 1.00 78.81 91 TYR A CA 1
ATOM 719 C C . TYR A 1 91 ? -11.628 -8.856 -28.862 1.00 78.81 91 TYR A C 1
ATOM 721 O O . TYR A 1 91 ? -11.570 -8.328 -27.750 1.00 78.81 91 TYR A O 1
ATOM 729 N N . LEU A 1 92 ? -12.594 -8.577 -29.750 1.00 80.56 92 LEU A N 1
ATOM 730 C CA . LEU A 1 92 ? -13.691 -7.615 -29.556 1.00 80.56 92 LEU A CA 1
ATOM 731 C C . LEU A 1 92 ? -13.215 -6.258 -29.003 1.00 80.56 92 LEU A C 1
ATOM 733 O O . LEU A 1 92 ? -13.820 -5.719 -28.079 1.00 80.56 92 LEU A O 1
ATOM 737 N N . GLY A 1 93 ? -12.107 -5.723 -29.529 1.00 77.50 93 GLY A N 1
ATOM 738 C CA . GLY A 1 93 ? -11.571 -4.424 -29.105 1.00 77.50 93 GLY A CA 1
ATOM 739 C C . GLY A 1 93 ? -11.129 -4.372 -27.636 1.00 77.50 93 GLY A C 1
ATOM 740 O O . GLY A 1 93 ? -11.199 -3.315 -27.016 1.00 77.50 93 GLY A O 1
ATOM 741 N N . GLY A 1 94 ? -10.733 -5.510 -27.060 1.00 82.38 94 GLY A N 1
ATOM 742 C CA . GLY A 1 94 ? -10.176 -5.613 -25.709 1.00 82.38 94 GLY A CA 1
ATOM 743 C C . GLY A 1 94 ? -11.181 -5.971 -24.618 1.00 82.38 94 GLY A C 1
ATOM 744 O O . GLY A 1 94 ? -10.770 -6.342 -23.518 1.00 82.38 94 GLY A O 1
ATOM 745 N N . TRP A 1 95 ? -12.487 -5.946 -24.904 1.00 85.25 95 TRP A N 1
ATOM 746 C CA . TRP A 1 95 ? -13.524 -6.201 -23.896 1.00 85.25 95 TRP A CA 1
ATOM 747 C C . TRP A 1 95 ? -13.471 -7.615 -23.309 1.00 85.25 95 TRP A C 1
ATOM 749 O O . TRP A 1 95 ? -13.730 -7.788 -22.119 1.00 85.25 95 TRP A O 1
ATOM 759 N N . VAL A 1 96 ? -13.105 -8.624 -24.109 1.00 86.81 96 VAL A N 1
ATOM 760 C CA . VAL A 1 96 ? -12.989 -10.011 -23.620 1.00 86.81 96 VAL A CA 1
ATOM 761 C C . VAL A 1 96 ? -11.817 -10.144 -22.651 1.00 86.81 96 VAL A C 1
ATOM 763 O O . VAL A 1 96 ? -11.983 -10.692 -21.565 1.00 86.81 96 VAL A O 1
ATOM 766 N N . CYS A 1 97 ? -10.651 -9.604 -23.017 1.00 87.12 97 CYS A N 1
ATOM 767 C CA . CYS A 1 97 ? -9.469 -9.586 -22.156 1.00 87.12 97 CYS A CA 1
ATOM 768 C C . CYS A 1 97 ? -9.772 -8.869 -20.832 1.00 87.12 97 CYS A C 1
ATOM 770 O O . CYS A 1 97 ? -9.519 -9.409 -19.755 1.00 87.12 97 CYS A O 1
ATOM 772 N N . PHE A 1 98 ? -10.434 -7.712 -20.908 1.00 86.94 98 PHE A N 1
ATOM 773 C CA . PHE A 1 98 ? -10.863 -6.962 -19.734 1.00 86.94 98 PHE A CA 1
ATOM 774 C C . PHE A 1 98 ? -11.800 -7.775 -18.826 1.00 86.94 98 PHE A C 1
ATOM 776 O O . PHE A 1 98 ? -11.501 -7.952 -17.648 1.00 86.94 98 PHE A O 1
ATOM 783 N N . ALA A 1 99 ? -12.892 -8.333 -19.354 1.00 89.00 99 ALA A N 1
ATOM 784 C CA . ALA A 1 99 ? -13.856 -9.077 -18.543 1.00 89.00 99 ALA A CA 1
ATOM 785 C C . ALA A 1 99 ? -13.256 -10.342 -17.904 1.00 89.00 99 ALA A C 1
ATOM 787 O O . ALA A 1 99 ? -13.511 -10.623 -16.732 1.00 89.00 99 ALA A O 1
ATOM 788 N N . VAL A 1 100 ? -12.438 -11.089 -18.652 1.00 89.94 100 VAL A N 1
ATOM 789 C CA . VAL A 1 100 ? -11.799 -12.308 -18.140 1.00 89.94 100 VAL A CA 1
ATOM 790 C C . VAL A 1 100 ? -10.746 -11.979 -17.080 1.00 89.94 100 VAL A C 1
ATOM 792 O O . VAL A 1 100 ? -10.722 -12.626 -16.034 1.00 89.94 100 VAL A O 1
ATOM 795 N N . SER A 1 101 ? -9.939 -10.933 -17.289 1.00 88.50 101 SER A N 1
ATOM 796 C CA . SER A 1 101 ? -8.978 -10.458 -16.284 1.00 88.50 101 SER A CA 1
ATOM 797 C C . SER A 1 101 ? -9.667 -10.022 -14.986 1.00 88.50 101 SER A C 1
ATOM 799 O O . SER A 1 101 ? -9.217 -10.387 -13.902 1.00 88.50 101 SER A O 1
ATOM 801 N N . LEU A 1 102 ? -10.812 -9.336 -15.082 1.00 87.69 102 LEU A N 1
ATOM 802 C CA . LEU A 1 102 ? -11.593 -8.898 -13.925 1.00 87.69 102 LEU A CA 1
ATOM 803 C C . LEU A 1 102 ? -12.186 -10.085 -13.153 1.00 87.69 102 LEU A C 1
ATOM 805 O O . LEU A 1 102 ? -12.132 -10.106 -11.925 1.00 87.69 102 LEU A O 1
ATOM 809 N N . GLY A 1 103 ? -12.688 -11.102 -13.861 1.00 90.00 103 GLY A N 1
ATOM 810 C CA . GLY A 1 103 ? -13.134 -12.355 -13.247 1.00 90.00 103 GLY A CA 1
ATOM 811 C C . GLY A 1 103 ? -12.000 -13.111 -12.550 1.00 90.00 103 GLY A C 1
ATOM 812 O O . GLY A 1 103 ? -12.188 -13.631 -11.452 1.00 90.00 103 GLY A O 1
ATOM 813 N N . HIS A 1 104 ? -10.808 -13.130 -13.148 1.00 86.19 104 HIS A N 1
ATOM 814 C CA . HIS A 1 104 ? -9.644 -13.788 -12.562 1.00 86.19 104 HIS A CA 1
ATOM 815 C C . HIS A 1 104 ? -9.140 -13.070 -11.302 1.00 86.19 104 HIS A C 1
ATOM 817 O O . HIS A 1 104 ? -8.877 -13.721 -10.293 1.00 86.19 104 HIS A O 1
ATOM 823 N N . ILE A 1 105 ? -9.077 -11.733 -11.324 1.00 87.06 105 ILE A N 1
ATOM 824 C CA . ILE A 1 105 ? -8.755 -10.927 -10.137 1.00 87.06 105 ILE A CA 1
ATOM 825 C C . ILE A 1 105 ? -9.785 -11.189 -9.035 1.00 87.06 105 ILE A C 1
ATOM 827 O O . ILE A 1 105 ? -9.390 -11.480 -7.912 1.00 87.06 105 ILE A O 1
ATOM 831 N N . ALA A 1 106 ? -11.086 -11.178 -9.351 1.00 86.94 106 ALA A N 1
ATOM 832 C CA . ALA A 1 106 ? -12.136 -11.458 -8.372 1.00 86.94 106 ALA A CA 1
ATOM 833 C C . ALA A 1 106 ? -11.984 -12.849 -7.731 1.00 86.94 106 ALA A C 1
ATOM 835 O O . ALA A 1 106 ? 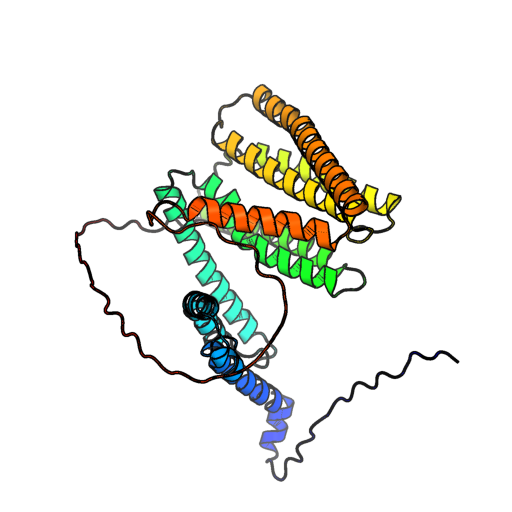-12.102 -12.987 -6.515 1.00 86.94 106 ALA A O 1
ATOM 836 N N . TRP A 1 107 ? -11.671 -13.872 -8.531 1.00 88.44 107 TRP A N 1
ATOM 837 C CA . TRP A 1 107 ? -11.405 -15.221 -8.031 1.00 88.44 107 TRP A CA 1
ATOM 838 C C . TRP A 1 107 ? -10.184 -15.273 -7.100 1.00 88.44 107 TRP A C 1
ATOM 840 O O . TRP A 1 107 ? -10.267 -15.843 -6.012 1.00 88.44 107 TRP A O 1
ATOM 850 N N . LEU A 1 108 ? -9.075 -14.632 -7.477 1.00 86.25 108 LEU A N 1
ATOM 851 C CA . LEU A 1 108 ? -7.875 -14.566 -6.639 1.00 86.25 108 LEU A CA 1
ATOM 852 C C . LEU A 1 108 ? -8.115 -13.804 -5.336 1.00 86.25 108 LEU A C 1
ATOM 854 O O . LEU A 1 108 ? -7.637 -14.231 -4.289 1.00 86.25 108 LEU A O 1
ATOM 858 N N . THR A 1 109 ? -8.866 -12.703 -5.378 1.00 85.44 109 THR A N 1
ATOM 859 C CA . THR A 1 109 ? -9.196 -11.919 -4.183 1.00 85.44 109 THR A CA 1
ATOM 860 C C . THR A 1 109 ? -10.000 -12.740 -3.176 1.00 85.44 109 THR A C 1
ATOM 862 O O . THR A 1 109 ? -9.726 -12.637 -1.985 1.00 85.44 109 THR A O 1
ATOM 865 N N . ILE A 1 110 ? -10.923 -13.597 -3.632 1.00 87.38 110 ILE A N 1
ATOM 866 C CA . ILE A 1 110 ? -11.665 -14.512 -2.747 1.00 87.38 110 ILE A CA 1
ATOM 867 C C . ILE A 1 110 ? -10.701 -15.482 -2.051 1.00 87.38 110 ILE A C 1
ATOM 869 O O . ILE A 1 110 ? -10.723 -15.596 -0.831 1.00 87.38 110 ILE A O 1
ATOM 873 N N . ILE A 1 111 ? -9.800 -16.120 -2.807 1.00 88.06 111 ILE A N 1
ATOM 874 C CA . ILE A 1 111 ? -8.830 -17.071 -2.240 1.00 88.06 111 ILE A CA 1
ATOM 875 C C . ILE A 1 111 ? -7.900 -16.386 -1.236 1.00 88.06 111 ILE A C 1
ATOM 877 O O . ILE A 1 111 ? -7.654 -16.918 -0.157 1.00 88.06 111 ILE A O 1
ATOM 881 N N . ILE A 1 112 ? -7.363 -15.214 -1.581 1.00 86.44 112 ILE A N 1
ATOM 882 C CA . ILE A 1 112 ? -6.450 -14.474 -0.702 1.00 86.44 112 ILE A CA 1
ATOM 883 C C . ILE A 1 112 ? -7.175 -14.010 0.567 1.00 86.44 112 ILE A C 1
ATOM 885 O O . ILE A 1 112 ? -6.574 -14.052 1.638 1.00 86.44 112 ILE A O 1
ATOM 889 N N . GLY A 1 113 ? -8.447 -13.612 0.464 1.00 84.75 113 GLY A N 1
ATOM 890 C CA . GLY A 1 113 ? -9.282 -13.261 1.614 1.00 84.75 113 GLY A CA 1
ATOM 891 C C . GLY A 1 113 ? -9.439 -14.427 2.590 1.00 84.75 113 GLY A C 1
ATOM 892 O O . GLY A 1 113 ? -9.092 -14.288 3.762 1.00 84.75 113 GLY A O 1
ATOM 893 N N . ASP A 1 114 ? -9.849 -15.595 2.089 1.00 89.50 114 ASP A N 1
ATOM 894 C CA . ASP A 1 114 ? -10.034 -16.801 2.907 1.00 89.50 114 ASP A CA 1
ATOM 895 C C . ASP A 1 114 ? -8.712 -17.269 3.547 1.00 89.50 114 ASP A C 1
ATOM 897 O O . ASP A 1 114 ? -8.667 -17.656 4.718 1.00 89.50 114 ASP A O 1
ATOM 901 N N . LEU A 1 115 ? -7.602 -17.209 2.798 1.00 89.12 115 LEU A N 1
ATOM 902 C CA . LEU A 1 115 ? -6.275 -17.553 3.317 1.00 89.12 115 LEU A CA 1
ATOM 903 C C . LEU A 1 115 ? -5.792 -16.564 4.383 1.00 89.12 115 LEU A C 1
ATOM 905 O O . LEU A 1 115 ? -5.138 -16.980 5.340 1.00 89.12 115 LEU A O 1
ATOM 909 N N . ALA A 1 116 ? -6.096 -15.273 4.231 1.00 86.88 116 ALA A N 1
ATOM 910 C CA . ALA A 1 116 ? -5.747 -14.258 5.216 1.00 86.88 116 ALA A CA 1
ATOM 911 C C . ALA A 1 116 ? -6.527 -14.457 6.524 1.00 86.88 116 ALA A C 1
ATOM 913 O O . ALA A 1 116 ? -5.918 -14.405 7.590 1.00 86.88 116 ALA A O 1
ATOM 914 N N . GLU A 1 117 ? -7.829 -14.754 6.461 1.00 84.75 117 GLU A N 1
ATOM 915 C CA . GLU A 1 117 ? -8.649 -15.059 7.647 1.00 84.75 117 GLU A CA 1
ATOM 916 C C . GLU A 1 117 ? -8.148 -16.325 8.361 1.00 84.75 117 GLU A C 1
ATOM 918 O O . GLU A 1 117 ? -7.949 -16.325 9.578 1.00 84.75 117 GLU A O 1
ATOM 923 N N . LEU A 1 118 ? -7.826 -17.384 7.606 1.00 89.56 118 LEU A N 1
ATOM 924 C CA . LEU A 1 118 ? -7.238 -18.601 8.170 1.00 89.56 118 LEU A CA 1
ATOM 925 C C . LEU A 1 118 ? -5.882 -18.328 8.836 1.00 89.56 118 LEU A C 1
ATOM 927 O O . LEU A 1 118 ? -5.608 -18.841 9.922 1.00 89.56 118 LEU A O 1
ATOM 931 N N . PHE A 1 119 ? -5.030 -17.521 8.200 1.00 88.25 119 PHE A N 1
ATOM 932 C CA . PHE A 1 119 ? -3.752 -17.120 8.779 1.00 88.25 119 PHE A CA 1
ATOM 933 C C . PHE A 1 119 ? -3.945 -16.320 10.073 1.00 88.25 119 PHE A C 1
ATOM 935 O O . PHE A 1 119 ? -3.269 -16.616 11.057 1.00 88.25 119 PHE A O 1
ATOM 942 N N . GLY A 1 120 ? -4.887 -15.370 10.102 1.00 86.69 120 GLY A N 1
ATOM 943 C CA . GLY A 1 120 ? -5.249 -14.616 11.306 1.00 86.69 120 GLY A CA 1
ATOM 944 C C . GLY A 1 120 ? -5.693 -15.531 12.449 1.00 86.69 120 GLY A C 1
ATOM 945 O O . GLY A 1 120 ? -5.188 -15.411 13.565 1.00 86.69 120 GLY A O 1
ATOM 946 N N . CYS A 1 121 ? -6.524 -16.533 12.144 1.00 87.62 121 CYS A N 1
ATOM 947 C CA . CYS A 1 121 ? -6.968 -17.540 13.110 1.00 87.62 121 CYS A CA 1
ATOM 948 C C . CYS A 1 121 ? -5.811 -18.376 13.686 1.00 87.62 121 CYS A C 1
ATOM 950 O O . CYS A 1 121 ? -5.790 -18.659 14.881 1.00 87.62 121 CYS A O 1
ATOM 952 N N . VAL A 1 122 ? -4.847 -18.792 12.857 1.00 91.44 122 VAL A N 1
ATOM 953 C CA . VAL A 1 122 ? -3.693 -19.600 13.304 1.00 91.44 122 VAL A CA 1
ATOM 954 C C . VAL A 1 122 ? -2.674 -18.757 14.075 1.00 91.44 122 VAL A C 1
ATOM 956 O O . VAL A 1 122 ? -2.040 -19.255 15.004 1.00 91.44 122 VAL A O 1
ATOM 959 N N . ALA A 1 123 ? -2.506 -17.493 13.690 1.00 87.44 123 ALA A N 1
ATOM 960 C CA . ALA A 1 123 ? -1.581 -16.562 14.324 1.00 87.44 123 ALA A CA 1
ATOM 961 C C . ALA A 1 123 ? -2.144 -15.899 15.597 1.00 87.44 123 ALA A C 1
ATOM 963 O O . ALA A 1 123 ? -1.405 -15.157 16.242 1.00 87.44 123 ALA A O 1
ATOM 964 N N . ASP A 1 124 ? -3.408 -16.167 15.954 1.00 88.75 124 ASP A N 1
ATOM 965 C CA . ASP A 1 124 ? -4.137 -15.532 17.066 1.00 88.75 124 ASP A CA 1
ATOM 966 C C . ASP A 1 124 ? -4.173 -13.993 16.940 1.00 88.75 124 ASP A C 1
ATOM 968 O O . ASP A 1 124 ? -3.893 -13.246 17.879 1.00 88.75 124 ASP A O 1
ATOM 972 N N . VAL A 1 125 ? -4.466 -13.506 15.728 1.00 85.81 125 VAL A N 1
ATOM 973 C CA . VAL A 1 125 ? -4.540 -12.076 15.390 1.00 85.81 125 VAL A CA 1
ATOM 974 C C . VAL A 1 125 ? -5.955 -11.726 14.940 1.00 85.81 125 VAL A C 1
ATOM 976 O O . VAL A 1 125 ? -6.490 -12.371 14.043 1.00 85.81 125 VAL A O 1
ATOM 979 N N . ASP 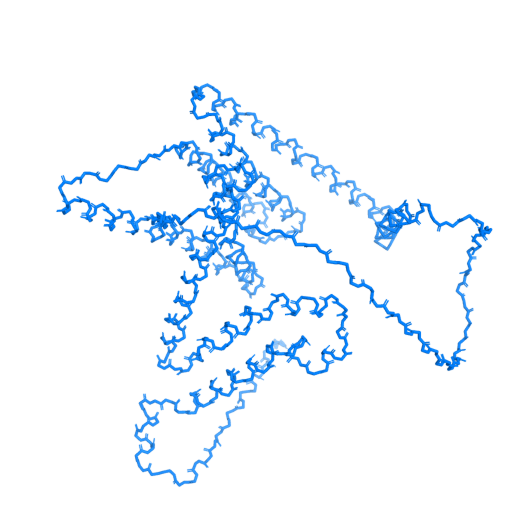A 1 126 ? -6.534 -10.662 15.509 1.00 84.94 126 ASP A N 1
ATOM 980 C CA . ASP A 1 126 ? -7.861 -10.164 15.123 1.00 84.94 126 ASP A CA 1
ATOM 981 C C . ASP A 1 126 ? -7.986 -9.924 13.609 1.00 84.94 126 ASP A C 1
ATOM 983 O O . ASP A 1 126 ? -7.119 -9.299 12.985 1.00 84.94 126 ASP A O 1
ATOM 987 N N . ASP A 1 127 ? -9.131 -10.305 13.038 1.00 84.44 127 ASP A N 1
ATOM 988 C CA . ASP A 1 127 ? -9.437 -10.148 11.608 1.00 84.44 127 ASP A CA 1
ATOM 989 C C . ASP A 1 127 ? -9.276 -8.698 11.135 1.00 84.44 127 ASP A C 1
ATOM 991 O O . ASP A 1 127 ? -8.746 -8.438 10.056 1.00 84.44 127 ASP A O 1
ATOM 995 N N . ASN A 1 128 ? -9.653 -7.728 11.979 1.00 83.88 128 ASN A N 1
ATOM 996 C CA . ASN A 1 128 ? -9.488 -6.304 11.684 1.00 83.88 128 ASN A CA 1
ATOM 997 C C . ASN A 1 128 ? -8.011 -5.920 11.517 1.00 83.88 128 ASN A C 1
ATOM 999 O O . ASN A 1 128 ? -7.682 -5.125 10.638 1.00 83.88 128 ASN A O 1
ATOM 1003 N N . ILE A 1 129 ? -7.115 -6.480 12.340 1.00 85.69 129 ILE A N 1
ATOM 1004 C CA . ILE A 1 129 ? -5.671 -6.230 12.259 1.00 85.69 129 ILE A CA 1
ATOM 1005 C C . ILE A 1 129 ? -5.110 -6.887 10.997 1.00 85.69 129 ILE A C 1
ATOM 1007 O O . ILE A 1 129 ? -4.340 -6.259 10.266 1.00 85.69 129 ILE A O 1
ATOM 1011 N N . THR A 1 130 ? -5.523 -8.119 10.705 1.00 86.94 130 THR A N 1
ATOM 1012 C CA . THR A 1 130 ? -5.104 -8.855 9.507 1.00 86.94 130 THR A CA 1
ATOM 1013 C C . THR A 1 130 ? -5.551 -8.146 8.222 1.00 86.94 130 THR A C 1
ATOM 1015 O O . THR A 1 130 ? -4.761 -8.008 7.285 1.00 86.94 130 THR A O 1
ATOM 1018 N N . ALA A 1 131 ? -6.770 -7.599 8.203 1.00 84.56 131 ALA A N 1
ATOM 1019 C CA . ALA A 1 131 ? -7.318 -6.854 7.073 1.00 84.56 131 ALA A CA 1
ATOM 1020 C C . ALA A 1 131 ? -6.559 -5.542 6.799 1.00 84.56 131 ALA A C 1
ATOM 1022 O O . ALA A 1 131 ? -6.123 -5.305 5.672 1.00 84.56 131 ALA A O 1
ATOM 1023 N N . ILE A 1 132 ? -6.331 -4.704 7.821 1.00 84.69 132 ILE A N 1
ATOM 1024 C CA . ILE A 1 132 ? -5.635 -3.411 7.648 1.00 84.69 132 ILE A CA 1
ATOM 1025 C C . ILE A 1 132 ? -4.135 -3.552 7.351 1.00 84.69 132 ILE A C 1
ATOM 1027 O O . ILE A 1 132 ? -3.502 -2.576 6.948 1.00 84.69 132 ILE A O 1
ATOM 1031 N N . SER A 1 133 ? -3.551 -4.728 7.596 1.00 85.50 133 SER A N 1
ATOM 1032 C CA . SER A 1 133 ? -2.121 -4.982 7.416 1.00 85.50 133 SER A CA 1
ATOM 1033 C C . SER A 1 133 ? -1.855 -5.848 6.190 1.00 85.50 133 SER A C 1
ATOM 1035 O O . SER A 1 133 ? -1.453 -5.322 5.158 1.00 85.50 133 SER A O 1
ATOM 1037 N N . PHE A 1 134 ? -2.085 -7.156 6.275 1.00 81.75 134 PHE A N 1
ATOM 1038 C CA . PHE A 1 134 ? -1.714 -8.114 5.237 1.00 81.75 134 PHE A CA 1
ATOM 1039 C C . PHE A 1 134 ? -2.557 -7.959 3.974 1.00 81.75 134 PHE A C 1
ATOM 1041 O O . PHE A 1 134 ? -1.997 -7.862 2.881 1.00 81.75 134 PHE A O 1
ATOM 1048 N N . VAL A 1 135 ? -3.884 -7.884 4.118 1.00 85.50 135 VAL A N 1
ATOM 1049 C CA . VAL A 1 135 ? -4.792 -7.775 2.964 1.00 85.50 135 VAL A CA 1
ATOM 1050 C C . VAL A 1 135 ? -4.609 -6.422 2.276 1.00 85.50 135 VAL A C 1
ATOM 1052 O O . VAL A 1 135 ? -4.339 -6.375 1.076 1.00 85.50 135 VAL A O 1
ATOM 1055 N N . ALA A 1 136 ? -4.656 -5.327 3.041 1.00 84.62 136 ALA A N 1
ATOM 1056 C CA . ALA A 1 136 ? -4.483 -3.978 2.506 1.00 84.62 136 ALA A CA 1
ATOM 1057 C C . ALA A 1 136 ? -3.101 -3.749 1.861 1.00 84.62 136 ALA A C 1
ATOM 1059 O O . ALA A 1 136 ? -2.996 -3.070 0.835 1.00 84.62 136 ALA A O 1
ATOM 1060 N N . LEU A 1 137 ? -2.027 -4.314 2.428 1.00 85.31 137 LEU A N 1
ATOM 1061 C CA . LEU A 1 137 ? -0.694 -4.258 1.822 1.00 85.31 137 LEU A CA 1
ATOM 1062 C C . LEU A 1 137 ? -0.660 -5.052 0.514 1.00 85.31 137 LEU A C 1
ATOM 1064 O O . LEU A 1 137 ? -0.128 -4.556 -0.478 1.00 85.31 137 LEU A O 1
ATOM 1068 N N . GLY A 1 138 ? -1.256 -6.247 0.493 1.00 83.56 138 GLY A N 1
ATOM 1069 C CA . GLY A 1 138 ? -1.302 -7.112 -0.684 1.00 83.56 138 GLY A CA 1
ATOM 1070 C C . GLY A 1 138 ? -1.946 -6.445 -1.900 1.00 83.56 138 GLY A C 1
ATOM 1071 O O . GLY A 1 138 ? -1.422 -6.564 -3.006 1.00 83.56 138 GLY A O 1
ATOM 1072 N N . THR A 1 139 ? -3.025 -5.684 -1.703 1.00 84.00 139 THR A N 1
ATOM 1073 C CA . THR A 1 139 ? -3.697 -4.955 -2.793 1.00 84.00 139 THR A CA 1
ATOM 1074 C C . THR A 1 139 ? -2.969 -3.672 -3.198 1.00 84.00 139 THR A C 1
ATOM 1076 O O . THR A 1 139 ? -2.989 -3.308 -4.369 1.00 84.00 139 THR A O 1
ATOM 1079 N N . SER A 1 140 ? -2.289 -3.000 -2.264 1.00 87.94 140 SER A N 1
ATOM 1080 C CA . SER A 1 140 ? -1.659 -1.690 -2.514 1.00 87.94 140 SER A CA 1
ATOM 1081 C C . SER A 1 140 ? -0.241 -1.779 -3.093 1.00 87.94 140 SER A C 1
ATOM 1083 O O . SER A 1 140 ? 0.254 -0.821 -3.687 1.00 87.94 140 SER A O 1
ATOM 1085 N N . VAL A 1 141 ? 0.454 -2.910 -2.922 1.00 88.12 141 VAL A N 1
ATOM 1086 C CA . VAL A 1 141 ? 1.806 -3.120 -3.474 1.00 88.12 141 VAL A CA 1
ATOM 1087 C C . VAL A 1 141 ? 1.825 -3.095 -5.014 1.00 88.12 141 VAL A C 1
ATOM 1089 O O . VAL A 1 141 ? 2.688 -2.411 -5.573 1.00 88.12 141 VAL A O 1
ATOM 1092 N N . PRO A 1 142 ? 0.897 -3.757 -5.733 1.00 83.94 142 PRO A N 1
ATOM 1093 C CA . PRO A 1 142 ? 0.770 -3.599 -7.182 1.00 83.94 142 PRO A CA 1
ATOM 1094 C C . PRO A 1 142 ? 0.562 -2.139 -7.612 1.00 83.94 142 PRO A C 1
ATOM 1096 O O . PRO A 1 142 ? 1.261 -1.661 -8.509 1.00 83.94 142 PRO A O 1
ATOM 1099 N N . ASP A 1 143 ? -0.314 -1.401 -6.922 1.00 87.00 143 ASP A N 1
ATOM 1100 C CA . ASP A 1 143 ? -0.569 0.020 -7.197 1.00 87.00 143 ASP A CA 1
ATOM 1101 C C . ASP A 1 143 ? 0.675 0.887 -6.972 1.00 87.00 143 ASP A C 1
ATOM 1103 O O . ASP A 1 143 ? 0.940 1.829 -7.730 1.00 87.00 143 ASP A O 1
ATOM 1107 N N . LEU A 1 144 ? 1.491 0.551 -5.968 1.00 88.94 144 LEU A N 1
ATOM 1108 C CA . LEU A 1 144 ? 2.780 1.195 -5.729 1.00 88.94 144 LEU A CA 1
ATOM 1109 C C . LEU A 1 144 ? 3.737 0.975 -6.907 1.00 88.94 144 LEU A C 1
ATOM 1111 O O . LEU A 1 144 ? 4.367 1.931 -7.364 1.00 88.94 144 LEU A O 1
ATOM 1115 N N . PHE A 1 145 ? 3.847 -0.252 -7.422 1.00 89.06 145 PHE A N 1
ATOM 1116 C CA . PHE A 1 145 ? 4.717 -0.549 -8.563 1.00 89.06 145 PHE A CA 1
ATOM 1117 C C . PHE A 1 145 ? 4.231 0.107 -9.857 1.00 89.06 145 PHE A C 1
ATOM 1119 O O . PHE A 1 145 ? 5.053 0.650 -10.602 1.00 89.06 145 PHE A O 1
ATOM 1126 N N . ALA A 1 146 ? 2.920 0.129 -10.101 1.00 88.19 146 ALA A N 1
ATOM 1127 C CA . ALA A 1 146 ? 2.328 0.854 -11.221 1.00 88.19 146 ALA A CA 1
ATOM 1128 C C . ALA A 1 146 ? 2.631 2.360 -11.129 1.00 88.19 146 ALA A C 1
ATOM 1130 O O . ALA A 1 146 ? 3.149 2.954 -12.076 1.00 88.19 146 ALA A O 1
ATOM 1131 N N . SER A 1 147 ? 2.430 2.961 -9.952 1.00 90.88 147 SER A N 1
ATOM 1132 C CA . SER A 1 147 ? 2.711 4.382 -9.701 1.00 90.88 147 SER A CA 1
ATOM 1133 C C . SER A 1 147 ? 4.200 4.713 -9.822 1.00 90.88 147 SER A C 1
ATOM 1135 O O . SER A 1 147 ? 4.564 5.738 -10.396 1.00 90.88 147 SER A O 1
ATOM 1137 N N . MET A 1 148 ? 5.082 3.836 -9.331 1.00 90.19 148 MET A N 1
ATOM 1138 C CA . MET A 1 148 ? 6.532 3.982 -9.476 1.00 90.19 148 MET A CA 1
ATOM 1139 C C . MET A 1 148 ? 6.948 3.938 -10.948 1.00 90.19 148 MET A C 1
ATOM 1141 O O . MET A 1 148 ? 7.800 4.719 -11.372 1.00 90.19 148 MET A O 1
ATOM 1145 N N . THR A 1 149 ? 6.380 3.009 -11.714 1.00 89.00 149 THR A N 1
ATOM 1146 C CA . THR A 1 149 ? 6.688 2.840 -13.136 1.00 89.00 149 THR A CA 1
ATOM 1147 C C . THR A 1 149 ? 6.228 4.061 -13.923 1.00 89.00 149 THR A C 1
ATOM 1149 O O . THR A 1 149 ? 7.035 4.650 -14.641 1.00 89.00 149 THR A O 1
ATOM 1152 N N . ALA A 1 150 ? 4.999 4.528 -13.680 1.00 89.56 150 ALA A N 1
ATOM 1153 C CA . ALA A 1 150 ? 4.476 5.767 -14.246 1.00 89.56 150 ALA A CA 1
ATOM 1154 C C . ALA A 1 150 ? 5.364 6.974 -13.897 1.00 89.56 150 ALA A C 1
ATOM 1156 O O . ALA A 1 150 ? 5.733 7.735 -14.782 1.00 89.56 150 ALA A O 1
ATOM 1157 N N . ALA A 1 151 ? 5.802 7.110 -12.641 1.00 89.50 151 ALA A N 1
ATOM 1158 C CA . ALA A 1 151 ? 6.662 8.218 -12.215 1.00 89.50 151 ALA A CA 1
ATOM 1159 C C . ALA A 1 151 ? 8.070 8.200 -12.839 1.00 89.50 151 ALA A C 1
ATOM 1161 O O . ALA A 1 151 ? 8.726 9.238 -12.900 1.00 89.50 151 ALA A O 1
ATOM 1162 N N . LYS A 1 152 ? 8.573 7.027 -13.245 1.00 88.38 152 LYS A N 1
ATOM 1163 C CA . LYS A 1 152 ? 9.886 6.881 -13.895 1.00 88.38 152 LYS A CA 1
ATOM 1164 C C . LYS A 1 152 ? 9.819 7.063 -15.410 1.00 88.38 152 LYS A C 1
ATOM 1166 O O . LYS A 1 152 ? 10.800 7.509 -15.996 1.00 88.38 152 LYS A O 1
ATOM 1171 N N . GLN A 1 153 ? 8.714 6.653 -16.028 1.00 88.50 153 GLN A N 1
ATOM 1172 C CA . GLN A 1 153 ? 8.543 6.658 -17.482 1.00 88.50 153 GLN A CA 1
ATOM 1173 C C . GLN A 1 153 ? 7.958 7.973 -18.004 1.00 88.50 153 GLN A C 1
ATOM 1175 O O . GLN A 1 153 ? 8.297 8.386 -19.110 1.00 88.50 153 GLN A O 1
ATOM 1180 N N . ASP A 1 154 ? 7.099 8.630 -17.224 1.00 85.94 154 ASP A N 1
ATOM 1181 C CA . ASP A 1 154 ? 6.474 9.900 -17.588 1.00 85.94 154 ASP A CA 1
ATOM 1182 C C . ASP A 1 154 ? 7.389 11.086 -17.207 1.00 85.94 154 ASP A C 1
ATOM 1184 O O . ASP A 1 154 ? 7.740 11.225 -16.029 1.00 85.94 154 ASP A O 1
ATOM 1188 N N . PRO A 1 155 ? 7.756 11.973 -18.155 1.00 82.56 155 PRO A N 1
ATOM 1189 C CA . PRO A 1 155 ? 8.539 13.180 -17.880 1.00 82.56 155 PRO A CA 1
ATOM 1190 C C . PRO A 1 155 ? 7.957 14.088 -16.788 1.00 82.56 155 PRO A C 1
ATOM 1192 O O . PRO A 1 155 ? 8.718 14.770 -16.097 1.00 82.56 155 PRO A O 1
ATOM 1195 N N . HIS A 1 156 ? 6.629 14.116 -16.638 1.00 83.62 156 HIS A N 1
ATOM 1196 C CA . HIS A 1 156 ? 5.941 14.980 -15.674 1.00 83.62 156 HIS A CA 1
ATOM 1197 C C . HIS A 1 156 ? 5.446 14.227 -14.437 1.00 83.62 156 HIS A C 1
ATOM 1199 O O . HIS A 1 156 ? 5.101 14.855 -13.440 1.00 83.62 156 HIS A O 1
ATOM 1205 N N . ALA A 1 157 ? 5.480 12.890 -14.462 1.00 85.38 157 ALA A N 1
ATOM 1206 C CA . ALA A 1 157 ? 4.948 12.015 -13.418 1.00 85.38 157 ALA A CA 1
ATOM 1207 C C . ALA A 1 157 ? 3.459 12.257 -13.076 1.00 85.38 157 ALA A C 1
ATOM 1209 O O . ALA A 1 157 ? 2.979 11.742 -12.061 1.00 85.38 157 ALA A O 1
ATOM 1210 N N . ASP A 1 158 ? 2.710 12.971 -13.921 1.00 86.56 158 ASP A N 1
ATOM 1211 C CA . ASP A 1 158 ? 1.292 13.280 -13.708 1.00 86.56 158 ASP A CA 1
ATOM 1212 C C . ASP A 1 158 ? 0.461 11.993 -13.680 1.00 86.56 158 ASP A C 1
ATOM 1214 O O . ASP A 1 158 ? -0.424 11.828 -12.835 1.00 86.56 158 ASP A O 1
ATOM 1218 N N . ALA A 1 159 ? 0.823 11.023 -14.527 1.00 87.31 159 ALA A N 1
ATOM 1219 C CA . ALA A 1 159 ? 0.199 9.706 -14.542 1.00 87.31 159 ALA A CA 1
ATOM 1220 C C . ALA A 1 159 ? 0.304 8.982 -13.186 1.00 87.31 159 ALA A C 1
ATOM 1222 O O . ALA A 1 159 ? -0.617 8.267 -12.792 1.00 87.31 159 ALA A O 1
ATOM 1223 N N . SER A 1 160 ? 1.392 9.191 -12.433 1.00 89.62 160 SER A N 1
ATOM 1224 C CA . SER A 1 160 ? 1.570 8.564 -11.116 1.00 89.62 160 SER A CA 1
ATOM 1225 C C . SER A 1 160 ? 0.628 9.149 -10.062 1.00 89.62 160 SER A C 1
ATOM 1227 O O . SER A 1 160 ? 0.055 8.400 -9.273 1.00 89.62 160 SER A O 1
ATOM 1229 N N . ILE A 1 161 ? 0.409 10.470 -10.082 1.00 86.62 161 ILE A N 1
ATOM 1230 C CA . ILE A 1 161 ? -0.508 11.147 -9.159 1.00 86.62 161 ILE A CA 1
ATOM 1231 C C . ILE A 1 161 ? -1.946 10.732 -9.459 1.00 86.62 161 ILE A C 1
ATOM 1233 O O . ILE A 1 161 ? -2.683 10.370 -8.542 1.00 86.62 161 ILE A O 1
ATOM 1237 N N . VAL A 1 162 ? -2.326 10.707 -10.740 1.00 88.19 162 VAL A N 1
ATOM 1238 C CA . VAL A 1 162 ? -3.654 10.238 -11.158 1.00 88.19 162 VAL A CA 1
ATOM 1239 C C . VAL A 1 162 ? -3.872 8.784 -10.745 1.00 88.19 162 VAL A C 1
ATOM 1241 O O . VAL A 1 162 ? -4.946 8.468 -10.238 1.00 88.19 162 VAL A O 1
ATOM 1244 N N . ASN A 1 163 ? -2.864 7.916 -10.879 1.00 89.50 163 ASN A N 1
ATOM 1245 C CA . ASN A 1 163 ? -2.979 6.523 -10.454 1.00 89.50 163 ASN A CA 1
ATOM 1246 C C . ASN A 1 163 ? -3.214 6.397 -8.940 1.00 89.50 163 ASN A C 1
ATOM 1248 O O . ASN A 1 163 ? -4.156 5.731 -8.516 1.00 89.50 163 ASN A O 1
ATOM 1252 N N . VAL A 1 164 ? -2.415 7.081 -8.114 1.00 87.44 164 VAL A N 1
ATOM 1253 C CA . VAL A 1 164 ? -2.545 7.026 -6.645 1.00 87.44 164 VAL A CA 1
ATOM 1254 C C . VAL A 1 164 ? -3.865 7.634 -6.165 1.00 87.44 164 VAL A C 1
ATOM 1256 O O . VAL A 1 164 ? -4.511 7.094 -5.269 1.00 87.44 164 VAL A O 1
ATOM 1259 N N . THR A 1 165 ? -4.295 8.767 -6.721 1.00 87.69 165 THR A N 1
ATOM 1260 C CA . THR A 1 165 ? -5.551 9.411 -6.303 1.00 87.69 165 THR A CA 1
ATOM 1261 C C . THR A 1 165 ? -6.779 8.675 -6.844 1.00 87.69 165 THR A C 1
ATOM 1263 O O . THR A 1 165 ? -7.778 8.535 -6.134 1.00 87.69 165 THR A O 1
ATOM 1266 N N . GLY A 1 166 ? -6.707 8.177 -8.080 1.00 89.56 166 GLY A N 1
ATOM 1267 C CA . GLY A 1 166 ? -7.781 7.440 -8.739 1.00 89.56 166 GLY A CA 1
ATOM 1268 C C . GLY A 1 166 ? -8.059 6.092 -8.077 1.00 89.56 166 GLY A C 1
ATOM 1269 O O . GLY A 1 166 ? -9.203 5.838 -7.703 1.00 89.56 166 GLY A O 1
ATOM 1270 N N . SER A 1 167 ? -7.022 5.275 -7.860 1.00 88.00 167 SER A N 1
ATOM 1271 C CA . SER A 1 167 ? -7.136 3.971 -7.177 1.00 88.00 167 SER A CA 1
ATOM 1272 C C . SER A 1 167 ? -7.749 4.111 -5.781 1.00 88.00 167 SER A C 1
ATOM 1274 O O . SER A 1 167 ? -8.740 3.453 -5.473 1.00 88.00 167 SER A O 1
ATOM 1276 N N . ASN A 1 168 ? -7.263 5.054 -4.967 1.00 88.50 168 ASN A N 1
ATOM 1277 C CA . ASN A 1 168 ? -7.820 5.312 -3.635 1.00 88.50 168 ASN A CA 1
ATOM 1278 C C . ASN A 1 168 ? -9.285 5.771 -3.676 1.00 88.50 168 ASN A C 1
ATOM 1280 O O . ASN A 1 168 ? -10.086 5.362 -2.836 1.00 88.50 168 ASN A O 1
ATOM 1284 N N . SER A 1 169 ? -9.659 6.594 -4.659 1.00 90.06 169 SER A N 1
ATOM 1285 C CA . SER A 1 169 ? -11.053 7.020 -4.830 1.00 90.06 169 SER A CA 1
ATOM 1286 C C . SER A 1 169 ? -11.951 5.835 -5.186 1.00 90.06 169 SER A C 1
ATOM 1288 O O . SER A 1 169 ? -13.024 5.680 -4.606 1.00 90.06 169 SER A O 1
ATOM 1290 N N . VAL A 1 170 ? -11.506 4.965 -6.097 1.00 90.12 170 VAL A N 1
ATOM 1291 C CA . VAL A 1 170 ? -12.224 3.737 -6.463 1.00 90.12 170 VAL A CA 1
ATOM 1292 C C . VAL A 1 170 ? -12.357 2.800 -5.261 1.00 90.12 170 VAL A C 1
ATOM 1294 O O . VAL A 1 170 ? -13.459 2.324 -5.004 1.00 90.12 170 VAL A O 1
ATOM 1297 N N . ASN A 1 171 ? -11.303 2.604 -4.467 1.00 88.56 171 ASN A N 1
ATOM 1298 C CA . ASN A 1 171 ? -11.346 1.747 -3.278 1.00 88.56 171 ASN A CA 1
ATOM 1299 C C . ASN A 1 171 ? -12.375 2.237 -2.247 1.00 88.56 171 ASN A C 1
ATOM 1301 O O . ASN A 1 171 ? -13.139 1.444 -1.703 1.00 88.56 171 ASN A O 1
ATOM 1305 N N . VAL A 1 172 ? -12.461 3.547 -2.012 1.00 88.06 172 VAL A N 1
ATOM 1306 C CA . VAL A 1 172 ? -13.430 4.100 -1.054 1.00 88.06 172 VAL A CA 1
ATOM 1307 C C . VAL A 1 172 ? -14.852 4.093 -1.622 1.00 88.06 172 VAL A C 1
ATOM 1309 O O . VAL A 1 172 ? -15.779 3.618 -0.965 1.00 88.06 172 VAL A O 1
ATOM 1312 N N . PHE A 1 173 ? -15.053 4.613 -2.836 1.00 90.12 173 PHE A N 1
ATOM 1313 C CA . PHE A 1 173 ? -16.397 4.792 -3.391 1.00 90.12 173 PHE A CA 1
ATOM 1314 C C . PHE A 1 173 ? -16.993 3.503 -3.955 1.00 90.12 173 PHE A C 1
ATOM 1316 O O . PHE A 1 173 ? -18.158 3.209 -3.697 1.00 90.12 173 PHE A O 1
ATOM 1323 N N . LEU A 1 174 ? -16.217 2.742 -4.728 1.00 89.94 174 LEU A N 1
ATOM 1324 C CA . LEU A 1 174 ? -16.675 1.495 -5.340 1.00 89.94 174 LEU A CA 1
ATOM 1325 C C . LEU A 1 174 ? -16.331 0.275 -4.486 1.00 89.94 174 LEU A C 1
ATOM 1327 O O . LEU A 1 174 ? -17.147 -0.634 -4.427 1.00 89.94 174 LEU A O 1
ATOM 1331 N N . GLY A 1 175 ? -15.175 0.259 -3.817 1.00 87.62 175 GLY A N 1
ATOM 1332 C CA . GLY A 1 175 ? -14.772 -0.860 -2.960 1.00 87.62 175 GLY A CA 1
ATOM 1333 C C . GLY A 1 175 ? -15.662 -0.991 -1.726 1.00 87.62 175 GLY A C 1
ATOM 1334 O O . GLY A 1 175 ? -16.299 -2.019 -1.561 1.00 87.62 175 GLY A O 1
ATOM 1335 N N . ILE A 1 176 ? -15.787 0.070 -0.923 1.00 87.94 176 ILE A N 1
ATOM 1336 C CA . ILE A 1 176 ? -16.603 0.052 0.307 1.00 87.94 176 ILE A CA 1
ATOM 1337 C C . ILE A 1 176 ? -18.025 0.572 0.044 1.00 87.94 176 ILE A C 1
ATOM 1339 O O . ILE A 1 176 ? -19.022 0.002 0.497 1.00 87.94 176 ILE A O 1
ATOM 1343 N N . GLY A 1 177 ? -18.146 1.681 -0.694 1.00 91.06 177 GLY A N 1
ATOM 1344 C CA . GLY A 1 177 ? -19.421 2.386 -0.858 1.00 91.06 177 GLY A CA 1
ATOM 1345 C C . GLY A 1 177 ? -20.491 1.591 -1.613 1.00 91.06 177 GLY A C 1
ATOM 1346 O O . GLY A 1 177 ? -21.649 1.568 -1.189 1.00 91.06 177 GLY A O 1
ATOM 1347 N N . LEU A 1 178 ? -20.126 0.917 -2.708 1.00 92.31 178 LEU A N 1
ATOM 1348 C CA . LEU A 1 178 ? -21.084 0.165 -3.523 1.00 92.31 178 LEU A CA 1
ATOM 1349 C C . LEU A 1 178 ? -21.617 -1.088 -2.800 1.00 92.31 178 LEU A C 1
ATOM 1351 O O . LEU A 1 178 ? -22.841 -1.231 -2.731 1.00 92.31 17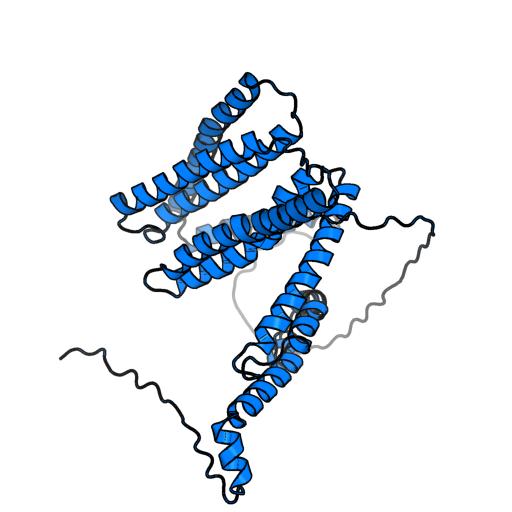8 LEU A O 1
ATOM 1355 N N . PRO A 1 179 ? -20.787 -1.968 -2.206 1.00 91.25 179 PRO A N 1
ATOM 1356 C CA . PRO A 1 179 ? -21.299 -3.090 -1.426 1.00 91.25 179 PRO A CA 1
ATOM 1357 C C . PRO A 1 179 ? -22.149 -2.663 -0.230 1.00 91.25 179 PRO A C 1
ATOM 1359 O O . PRO A 1 179 ? -23.188 -3.272 0.026 1.00 91.25 179 PRO A O 1
ATOM 1362 N N . TRP A 1 180 ? -21.772 -1.584 0.466 1.00 92.06 180 TRP A N 1
ATOM 1363 C CA . TRP A 1 180 ? -22.569 -1.052 1.572 1.00 92.06 180 TRP A CA 1
ATOM 1364 C C . TRP A 1 180 ? -23.947 -0.556 1.112 1.00 92.06 180 TRP A C 1
ATOM 1366 O O . TRP A 1 180 ? -24.953 -0.815 1.778 1.00 92.06 180 TRP A O 1
ATOM 1376 N N . LEU A 1 181 ? -24.020 0.101 -0.052 1.00 93.31 181 LEU A N 1
ATOM 1377 C CA . LEU A 1 181 ? -25.280 0.513 -0.673 1.00 93.31 181 LEU A CA 1
ATOM 1378 C C . LEU A 1 181 ? -26.154 -0.697 -1.034 1.00 93.31 181 LEU A C 1
ATOM 1380 O O . LEU A 1 181 ? -27.341 -0.715 -0.704 1.00 93.31 181 LEU A O 1
ATOM 1384 N N . LEU A 1 182 ? -25.572 -1.715 -1.677 1.00 94.06 182 LEU A N 1
ATOM 1385 C CA . LEU A 1 182 ? -26.279 -2.941 -2.061 1.00 94.06 182 LEU A CA 1
ATOM 1386 C C . LEU A 1 182 ? -26.807 -3.695 -0.834 1.00 94.06 182 LEU A C 1
ATOM 1388 O O . LEU A 1 182 ? -27.973 -4.091 -0.812 1.00 94.06 182 LEU A O 1
ATOM 1392 N N . ALA A 1 183 ? -25.983 -3.839 0.207 1.00 91.81 183 ALA A N 1
ATOM 1393 C CA . ALA A 1 183 ? -26.378 -4.462 1.466 1.00 91.81 183 ALA A CA 1
ATOM 1394 C C . ALA A 1 183 ? -27.511 -3.678 2.141 1.00 91.81 183 ALA A C 1
ATOM 1396 O O . ALA A 1 183 ? -28.525 -4.258 2.528 1.00 91.81 183 ALA A O 1
ATOM 1397 N N . SER A 1 184 ? -27.384 -2.354 2.232 1.00 93.19 184 SER A N 1
ATOM 1398 C CA . SER A 1 184 ? -28.408 -1.493 2.834 1.00 93.19 184 SER A CA 1
ATOM 1399 C C . SER A 1 184 ? -29.746 -1.596 2.100 1.00 93.19 184 SER A C 1
ATOM 1401 O O . SER A 1 184 ? -30.789 -1.704 2.744 1.00 93.19 184 SER A O 1
ATOM 1403 N N . PHE A 1 185 ? -29.727 -1.620 0.764 1.00 94.12 185 PHE A N 1
ATOM 1404 C CA . PHE A 1 185 ? -30.930 -1.798 -0.048 1.00 94.12 185 PHE A CA 1
ATOM 1405 C C . PHE A 1 185 ? -31.564 -3.180 0.156 1.00 94.12 185 PHE A C 1
ATOM 1407 O O . PHE A 1 185 ? -32.773 -3.279 0.359 1.00 94.12 185 PHE A O 1
ATOM 1414 N N . TYR A 1 186 ? -30.751 -4.240 0.170 1.00 94.88 186 TYR A N 1
ATOM 1415 C CA . TYR A 1 186 ? -31.219 -5.600 0.427 1.00 94.88 186 TYR A CA 1
ATOM 1416 C C . TYR A 1 186 ? -31.931 -5.716 1.784 1.00 94.88 186 TYR A C 1
ATOM 1418 O O . TYR A 1 186 ? -33.055 -6.209 1.853 1.00 94.88 186 TYR A O 1
ATOM 1426 N N . TRP A 1 187 ? -31.319 -5.214 2.859 1.00 94.19 187 TRP A N 1
ATOM 1427 C CA . TRP A 1 187 ? -31.910 -5.271 4.200 1.00 94.19 187 TRP A CA 1
ATOM 1428 C C . TRP A 1 187 ? -33.146 -4.381 4.343 1.00 94.19 187 TRP A C 1
ATOM 1430 O O . TRP A 1 187 ? -34.120 -4.789 4.976 1.00 94.19 187 TRP A O 1
ATOM 1440 N N . TYR A 1 188 ? -33.163 -3.224 3.674 1.00 93.31 188 TYR A N 1
ATOM 1441 C CA . TYR A 1 188 ? -34.351 -2.377 3.595 1.00 93.31 188 TYR A CA 1
ATOM 1442 C C . TYR A 1 188 ? -35.546 -3.122 2.981 1.00 93.31 188 TYR A C 1
ATOM 1444 O O . TYR A 1 188 ? -36.650 -3.056 3.521 1.00 93.31 188 TYR A O 1
ATOM 1452 N N . MET A 1 189 ? -35.330 -3.892 1.907 1.00 94.75 189 MET A N 1
ATOM 1453 C CA . MET A 1 189 ? -36.383 -4.724 1.309 1.00 94.75 189 MET A CA 1
ATOM 1454 C C . MET A 1 189 ? -36.880 -5.837 2.246 1.00 94.75 189 MET A C 1
ATOM 1456 O O . MET A 1 189 ? -38.040 -6.228 2.155 1.00 94.75 189 MET A O 1
ATOM 1460 N N . GLN A 1 190 ? -36.035 -6.319 3.161 1.00 93.31 190 GLN A N 1
ATOM 1461 C CA . GLN A 1 190 ? -36.395 -7.314 4.180 1.00 93.31 190 GLN A CA 1
ATOM 1462 C C . GLN A 1 190 ? -37.080 -6.699 5.416 1.00 93.31 190 GLN A C 1
ATOM 1464 O O . GLN A 1 190 ? -37.461 -7.421 6.337 1.00 93.31 190 GLN A O 1
ATOM 1469 N N . GLY A 1 191 ? -37.247 -5.372 5.459 1.00 93.19 191 GLY A N 1
ATOM 1470 C CA . GLY A 1 191 ? -37.872 -4.666 6.578 1.00 93.19 191 GLY A CA 1
ATOM 1471 C C . GLY A 1 191 ? -36.985 -4.535 7.820 1.00 93.19 191 GLY A C 1
ATOM 1472 O O . GLY A 1 191 ? -37.495 -4.229 8.898 1.00 93.19 191 GLY A O 1
ATOM 1473 N N . THR A 1 192 ? -35.673 -4.752 7.697 1.00 90.94 192 THR A N 1
ATOM 1474 C CA . THR A 1 192 ? -34.704 -4.592 8.791 1.00 90.94 192 THR A CA 1
ATOM 1475 C C . THR A 1 192 ? -33.683 -3.499 8.474 1.00 90.94 192 THR A C 1
ATOM 1477 O O . THR A 1 192 ? -33.531 -3.057 7.337 1.00 90.94 192 THR A O 1
ATOM 1480 N N . THR A 1 193 ? -32.974 -3.018 9.496 1.00 87.19 193 THR A N 1
ATOM 1481 C CA . THR A 1 193 ? -31.890 -2.045 9.327 1.00 87.19 193 THR A CA 1
ATOM 1482 C C . THR A 1 193 ? -30.538 -2.750 9.269 1.00 87.19 193 THR A C 1
ATOM 1484 O O . THR A 1 193 ? -30.242 -3.633 10.074 1.00 87.19 193 THR A O 1
ATOM 1487 N N . PHE A 1 194 ? -29.694 -2.352 8.316 1.00 88.19 194 PHE A N 1
ATOM 1488 C CA . PHE A 1 194 ? -28.319 -2.832 8.229 1.00 88.19 194 PHE A CA 1
ATOM 1489 C C . PHE A 1 194 ? -27.435 -2.051 9.211 1.00 88.19 194 PHE A C 1
ATOM 1491 O O . PHE A 1 194 ? -27.137 -0.879 8.988 1.00 88.19 194 PHE A O 1
ATOM 1498 N N . ALA A 1 195 ? -27.047 -2.6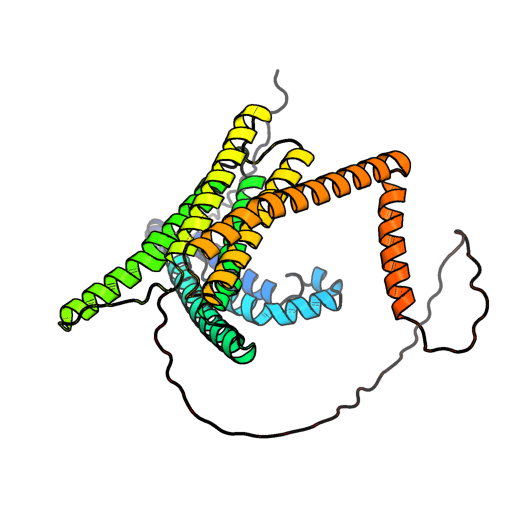81 10.322 1.00 83.62 195 ALA A N 1
ATOM 1499 C CA . ALA A 1 195 ? -26.193 -2.076 11.343 1.00 83.62 195 ALA A CA 1
ATOM 1500 C C . ALA A 1 195 ? -24.799 -2.721 11.338 1.00 83.62 195 ALA A C 1
ATOM 1502 O O . ALA A 1 195 ? -24.650 -3.893 11.685 1.00 83.62 195 ALA A O 1
ATOM 1503 N N . VAL A 1 196 ? -23.775 -1.940 10.981 1.00 83.25 196 VAL A N 1
ATOM 1504 C CA . VAL A 1 196 ? -22.364 -2.360 10.997 1.00 83.25 196 VAL A CA 1
ATOM 1505 C C . VAL A 1 196 ? -21.677 -1.763 12.221 1.00 83.25 196 VAL A C 1
ATOM 1507 O O . VAL A 1 196 ? -21.772 -0.563 12.476 1.00 83.25 196 VAL A O 1
ATOM 1510 N N . LYS A 1 197 ? -20.980 -2.594 13.000 1.00 80.00 197 LYS A N 1
ATOM 1511 C CA . LYS A 1 197 ? -20.224 -2.138 14.172 1.00 80.00 197 LYS A CA 1
ATOM 1512 C C . LYS A 1 197 ? -18.910 -1.497 13.717 1.00 80.00 197 LYS A C 1
ATOM 1514 O O . LYS A 1 197 ? -17.978 -2.204 13.360 1.00 80.00 197 LYS A O 1
ATOM 1519 N N . SER A 1 198 ? -18.813 -0.169 13.767 1.00 70.50 198 SER A N 1
ATOM 1520 C CA . SER A 1 198 ? -17.573 0.564 13.474 1.00 70.50 198 SER A CA 1
ATOM 1521 C C . SER A 1 198 ? -16.660 0.606 14.708 1.00 70.50 198 SER A C 1
ATOM 1523 O O . SER A 1 198 ? -16.560 1.624 15.396 1.00 70.50 198 SER A O 1
ATOM 1525 N N . GLN A 1 199 ? -16.043 -0.519 15.054 1.00 74.38 199 GLN A N 1
ATOM 1526 C CA . GLN A 1 199 ? -15.087 -0.572 16.162 1.00 74.38 199 GLN A CA 1
ATOM 1527 C C . GLN A 1 199 ? -13.764 0.088 15.753 1.00 74.38 199 GLN A C 1
ATOM 1529 O O . GLN A 1 199 ? -13.206 -0.262 14.722 1.00 74.38 199 GLN A O 1
ATOM 1534 N N . GLY A 1 200 ? -13.279 1.079 16.512 1.00 78.56 200 GLY A N 1
ATOM 1535 C CA . GLY A 1 200 ? -11.967 1.721 16.291 1.00 78.56 200 GLY A CA 1
ATOM 1536 C C . GLY A 1 200 ? -11.818 2.576 15.018 1.00 78.56 200 GLY A C 1
ATOM 1537 O O . GLY A 1 200 ? -10.903 3.394 14.940 1.00 78.56 200 GLY A O 1
ATOM 1538 N N . LEU A 1 201 ? -12.740 2.462 14.056 1.00 83.06 201 LEU A N 1
ATOM 1539 C CA . LEU A 1 201 ? -12.656 3.104 12.741 1.00 83.06 201 LEU A CA 1
ATOM 1540 C C . LEU A 1 201 ? -12.509 4.629 12.814 1.00 83.06 201 LEU A C 1
ATOM 1542 O O . LEU A 1 201 ? -11.709 5.206 12.083 1.00 83.06 201 LEU A O 1
ATOM 1546 N N . SER A 1 202 ? -13.250 5.294 13.705 1.00 85.06 202 SER A N 1
ATOM 1547 C CA . SER A 1 202 ? -13.193 6.756 13.848 1.00 85.06 202 SER A CA 1
ATOM 1548 C C . SER A 1 202 ? -11.798 7.249 14.239 1.00 85.06 202 SER A C 1
ATOM 1550 O O . SER A 1 202 ? -11.337 8.266 13.721 1.00 85.06 202 SER A O 1
ATOM 1552 N N . PHE A 1 203 ? -11.101 6.506 15.101 1.00 89.06 203 PHE A N 1
ATOM 1553 C CA . PHE A 1 203 ? -9.731 6.811 15.493 1.00 89.06 203 PHE A CA 1
ATOM 1554 C C . PHE A 1 203 ? -8.761 6.591 14.328 1.00 89.06 203 PHE A C 1
ATOM 1556 O O . PHE A 1 203 ? -7.979 7.486 14.014 1.00 89.06 203 PHE A O 1
ATOM 1563 N N . SER A 1 204 ? -8.850 5.461 13.621 1.00 88.94 204 SER A N 1
ATOM 1564 C CA . SER A 1 204 ? -8.006 5.207 12.445 1.00 88.94 204 SER A CA 1
ATOM 1565 C C . SER A 1 204 ? -8.210 6.253 11.343 1.00 88.94 204 SER A C 1
ATOM 1567 O O . SER A 1 204 ? -7.233 6.728 10.769 1.00 88.94 204 SER A O 1
ATOM 1569 N N . VAL A 1 205 ? -9.450 6.683 11.085 1.00 89.06 205 VAL A N 1
ATOM 1570 C CA . VAL A 1 205 ? -9.750 7.758 10.122 1.00 89.06 205 VAL A CA 1
ATOM 1571 C C . VAL A 1 205 ? -9.135 9.088 10.563 1.00 89.06 205 VAL A C 1
ATOM 1573 O O . VAL A 1 205 ? -8.579 9.811 9.732 1.00 89.06 205 VAL A O 1
ATOM 1576 N N . LEU A 1 206 ? -9.171 9.408 11.860 1.00 90.38 206 LEU A N 1
ATOM 1577 C CA . LEU A 1 206 ? -8.524 10.605 12.401 1.00 90.38 206 LEU A CA 1
ATOM 1578 C C . LEU A 1 206 ? -7.003 10.564 12.188 1.00 90.38 206 LEU A C 1
ATOM 1580 O O . LEU A 1 206 ? -6.441 11.516 11.647 1.00 90.38 206 LEU A O 1
ATOM 1584 N N . VAL A 1 207 ? -6.345 9.457 12.554 1.00 92.44 207 VAL A N 1
ATOM 1585 C CA . VAL A 1 207 ? -4.892 9.275 12.370 1.00 92.44 207 VAL A CA 1
ATOM 1586 C C . VAL A 1 207 ? -4.521 9.377 10.890 1.00 92.44 207 VAL A C 1
ATOM 1588 O O . VAL A 1 207 ? -3.579 10.093 10.543 1.00 92.44 207 VAL A O 1
ATOM 1591 N N . PHE A 1 208 ? -5.282 8.717 10.011 1.00 91.25 208 PHE A N 1
ATOM 1592 C CA . PHE A 1 208 ? -5.081 8.781 8.565 1.00 91.25 208 PHE A CA 1
ATOM 1593 C C . PHE A 1 208 ? -5.214 10.212 8.037 1.00 91.25 208 PHE A C 1
ATOM 1595 O O . PHE A 1 208 ? -4.361 10.668 7.281 1.00 91.25 208 PHE A O 1
ATOM 1602 N N . THR A 1 209 ? -6.228 10.957 8.484 1.00 92.38 209 THR A N 1
ATOM 1603 C CA . THR A 1 209 ? -6.445 12.353 8.076 1.00 92.38 209 THR A CA 1
ATOM 1604 C C . THR A 1 209 ? -5.292 13.251 8.524 1.00 92.38 209 THR A C 1
ATOM 1606 O O . THR A 1 209 ? -4.782 14.047 7.736 1.00 92.38 209 THR A O 1
ATOM 1609 N N . CYS A 1 210 ? -4.817 13.098 9.764 1.00 91.94 210 CYS A N 1
ATOM 1610 C CA . CYS A 1 210 ? -3.635 13.811 10.247 1.00 91.94 210 CYS A CA 1
ATOM 1611 C C . CYS A 1 210 ? -2.389 13.471 9.412 1.00 91.94 210 CYS A C 1
ATOM 1613 O O . CYS A 1 210 ? -1.669 14.377 8.990 1.00 91.94 210 CYS A O 1
ATOM 1615 N N . GLY A 1 211 ? -2.159 12.185 9.128 1.00 93.12 211 GLY A N 1
ATOM 1616 C CA . GLY A 1 211 ? -1.063 11.724 8.276 1.00 93.12 211 GLY A CA 1
ATOM 1617 C C . GLY A 1 211 ? -1.146 12.284 6.854 1.00 93.12 211 GLY A C 1
ATOM 1618 O O . GLY A 1 211 ? -0.149 12.778 6.332 1.00 93.12 211 GLY A O 1
ATOM 1619 N N . ALA A 1 212 ? -2.338 12.300 6.254 1.00 92.31 212 ALA A N 1
ATOM 1620 C CA . ALA A 1 212 ? -2.584 12.871 4.934 1.00 92.31 212 ALA A CA 1
ATOM 1621 C C . ALA A 1 212 ? -2.282 14.377 4.899 1.00 92.31 212 ALA A C 1
ATOM 1623 O O . ALA A 1 212 ? -1.595 14.839 3.989 1.00 92.31 212 ALA A O 1
ATOM 1624 N N . CYS A 1 213 ? -2.702 15.139 5.914 1.00 93.94 213 CYS A N 1
ATOM 1625 C CA . CYS A 1 213 ? -2.358 16.558 6.039 1.00 93.94 213 CYS A CA 1
ATOM 1626 C C . CYS A 1 213 ? -0.840 16.783 6.102 1.00 93.94 213 CYS A C 1
ATOM 1628 O O . CYS A 1 213 ? -0.323 17.692 5.445 1.00 93.94 213 CYS A O 1
ATOM 1630 N N . VAL A 1 214 ? -0.109 15.950 6.853 1.00 93.62 214 VAL A N 1
ATOM 1631 C CA . VAL A 1 214 ? 1.361 16.006 6.910 1.00 93.62 214 VAL A CA 1
ATOM 1632 C C . VAL A 1 214 ? 1.967 15.680 5.544 1.00 93.62 214 VAL A C 1
ATOM 1634 O O . VAL A 1 214 ? 2.808 16.437 5.065 1.00 93.62 214 VAL A O 1
ATOM 1637 N N . THR A 1 215 ? 1.509 14.621 4.875 1.00 92.50 215 THR A N 1
ATOM 1638 C CA . THR A 1 215 ? 1.968 14.232 3.532 1.00 92.50 215 THR A CA 1
ATOM 1639 C C . THR A 1 215 ? 1.757 15.346 2.508 1.00 92.50 215 THR A C 1
ATOM 1641 O O . THR A 1 215 ? 2.698 15.726 1.810 1.00 92.50 215 THR A O 1
ATOM 1644 N N . LEU A 1 216 ? 0.557 15.931 2.454 1.00 92.44 216 LEU A N 1
ATOM 1645 C CA . LEU A 1 216 ? 0.249 17.050 1.560 1.00 92.44 216 LEU A CA 1
ATOM 1646 C C . LEU A 1 216 ? 1.117 18.275 1.874 1.00 92.44 216 LEU A C 1
ATOM 1648 O O . LEU A 1 216 ? 1.648 18.908 0.963 1.00 92.44 216 LEU A O 1
ATOM 1652 N N . SER A 1 217 ? 1.338 18.568 3.159 1.00 93.31 217 SER A N 1
ATOM 1653 C CA . SER A 1 217 ? 2.232 19.652 3.585 1.00 93.31 217 SER A CA 1
ATOM 1654 C C . SER A 1 217 ? 3.674 19.410 3.134 1.00 93.31 217 SER A C 1
ATOM 1656 O O . SER A 1 217 ? 4.333 20.332 2.657 1.00 93.31 217 SER A O 1
ATOM 1658 N N . VAL A 1 218 ? 4.172 18.173 3.233 1.00 92.88 218 VAL A N 1
ATOM 1659 C CA . VAL A 1 218 ? 5.513 17.789 2.765 1.00 92.88 218 VAL A CA 1
ATOM 1660 C C . VAL A 1 218 ? 5.635 17.973 1.255 1.00 92.88 218 VAL A C 1
ATOM 1662 O O . VAL A 1 218 ? 6.617 18.562 0.801 1.00 92.88 218 VAL A O 1
ATOM 1665 N N . ILE A 1 219 ? 4.647 17.523 0.477 1.00 91.31 219 ILE A N 1
ATOM 1666 C CA . ILE A 1 219 ? 4.630 17.700 -0.983 1.00 91.31 219 ILE A CA 1
ATOM 1667 C C . ILE A 1 219 ? 4.628 19.195 -1.337 1.00 91.31 219 ILE A C 1
ATOM 1669 O O . ILE A 1 219 ? 5.450 19.639 -2.141 1.00 91.31 219 ILE A O 1
ATOM 1673 N N . GLN A 1 220 ? 3.803 19.998 -0.661 1.00 92.00 220 GLN A N 1
ATOM 1674 C CA . GLN A 1 220 ? 3.742 21.445 -0.870 1.00 92.00 220 GLN A CA 1
ATOM 1675 C C . GLN A 1 220 ? 5.065 22.148 -0.517 1.00 92.00 220 GLN A C 1
ATOM 1677 O O . GLN A 1 220 ? 5.557 22.984 -1.277 1.00 92.00 220 GLN A O 1
ATOM 1682 N N . ILE A 1 221 ? 5.690 21.785 0.609 1.00 92.12 221 ILE A N 1
ATOM 1683 C CA . ILE A 1 221 ? 6.997 22.322 1.017 1.00 92.12 221 ILE A CA 1
ATOM 1684 C C . ILE A 1 221 ? 8.075 21.950 -0.006 1.00 92.12 221 ILE A C 1
ATOM 1686 O O . ILE A 1 221 ? 8.924 22.782 -0.336 1.00 92.12 221 ILE A O 1
ATOM 1690 N N . ARG A 1 222 ? 8.052 20.718 -0.528 1.00 92.12 222 ARG A N 1
ATOM 1691 C CA . ARG A 1 222 ? 8.988 20.275 -1.570 1.00 92.12 222 ARG A CA 1
ATOM 1692 C C . ARG A 1 222 ? 8.804 21.056 -2.863 1.00 92.12 222 ARG A C 1
ATOM 1694 O O . ARG A 1 222 ? 9.803 21.492 -3.435 1.00 92.12 222 ARG A O 1
ATOM 1701 N N . ARG A 1 223 ? 7.562 21.325 -3.267 1.00 90.31 223 ARG A N 1
ATOM 1702 C CA . ARG A 1 223 ? 7.266 22.180 -4.421 1.00 90.31 223 ARG A CA 1
ATOM 1703 C C . ARG A 1 223 ? 7.894 23.564 -4.271 1.00 90.31 223 ARG A C 1
ATOM 1705 O O . ARG A 1 223 ? 8.512 24.050 -5.210 1.00 90.31 223 ARG A O 1
ATOM 1712 N N . TRP A 1 224 ? 7.798 24.174 -3.090 1.00 89.00 224 TRP A N 1
ATOM 1713 C CA . TRP A 1 224 ? 8.348 25.513 -2.848 1.00 89.00 224 TRP A CA 1
ATOM 1714 C C . TRP A 1 224 ? 9.871 25.550 -2.708 1.00 89.00 224 TRP A C 1
ATOM 1716 O O . TRP A 1 224 ? 10.497 26.488 -3.190 1.00 89.00 224 TRP A O 1
ATOM 1726 N N . LYS A 1 225 ? 10.482 24.563 -2.041 1.00 89.44 225 LYS A N 1
ATOM 1727 C CA . LYS A 1 225 ? 11.929 24.580 -1.748 1.00 89.44 225 LYS A CA 1
ATOM 1728 C C . LYS A 1 225 ? 12.794 23.904 -2.807 1.00 89.44 225 LYS A C 1
ATOM 1730 O O . LYS A 1 225 ? 13.929 24.318 -3.010 1.00 89.44 225 LYS A O 1
ATOM 1735 N N . VAL A 1 226 ? 12.296 22.835 -3.420 1.00 88.38 226 VAL A N 1
ATOM 1736 C CA . VAL A 1 226 ? 13.052 21.988 -4.360 1.00 88.38 226 VAL A CA 1
ATOM 1737 C C . VAL A 1 226 ? 12.602 22.227 -5.803 1.00 88.38 226 VAL A C 1
ATOM 1739 O O . VAL A 1 226 ? 13.342 21.914 -6.729 1.00 88.38 226 VAL A O 1
ATOM 1742 N N . GLY A 1 227 ? 11.404 22.785 -6.007 1.00 84.44 227 GLY A N 1
ATOM 1743 C CA . GLY A 1 227 ? 10.820 22.990 -7.335 1.00 84.44 227 GLY A CA 1
ATOM 1744 C C . GLY A 1 227 ? 10.200 21.727 -7.943 1.00 84.44 227 GLY A C 1
ATOM 1745 O O . GLY A 1 227 ? 9.755 21.768 -9.083 1.00 84.44 227 GLY A O 1
ATOM 1746 N N . GLY A 1 228 ? 10.152 20.612 -7.201 1.00 82.94 228 GLY A N 1
ATOM 1747 C CA . GLY A 1 228 ? 9.572 19.347 -7.655 1.00 82.94 228 GLY A CA 1
ATOM 1748 C C . GLY A 1 228 ? 8.853 18.593 -6.536 1.00 82.94 228 GLY A C 1
ATOM 1749 O O . GLY A 1 228 ? 9.338 18.537 -5.405 1.00 82.94 228 GLY A O 1
ATOM 1750 N N . GLU A 1 229 ? 7.702 18.007 -6.865 1.00 84.25 229 GLU A N 1
ATOM 1751 C CA . GLU A 1 229 ? 6.828 17.298 -5.918 1.00 84.25 229 GLU A CA 1
ATOM 1752 C C . GLU A 1 229 ? 7.317 15.876 -5.631 1.00 84.25 229 GLU A C 1
ATOM 1754 O O . GLU A 1 229 ? 7.461 15.498 -4.473 1.00 84.25 229 GLU A O 1
ATOM 1759 N N . LEU A 1 230 ? 7.648 15.110 -6.675 1.00 81.50 230 LEU A N 1
ATOM 1760 C CA . LEU A 1 230 ? 8.204 13.751 -6.579 1.00 81.50 230 LEU A CA 1
ATOM 1761 C C . LEU A 1 230 ? 9.709 13.717 -6.911 1.00 81.50 230 LEU A C 1
ATOM 1763 O O . LEU A 1 230 ? 10.463 12.914 -6.353 1.00 81.50 230 LEU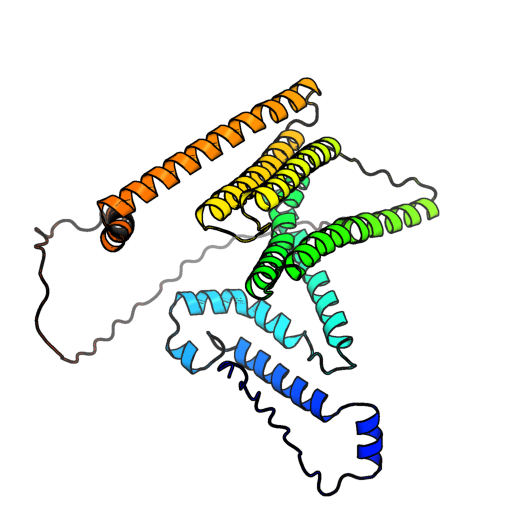 A O 1
ATOM 1767 N N . GLY A 1 231 ? 10.166 14.653 -7.751 1.00 79.50 231 GLY A N 1
ATOM 1768 C CA . GLY A 1 231 ? 11.546 14.802 -8.225 1.00 79.50 231 GLY A CA 1
ATOM 1769 C C . GLY A 1 231 ? 12.522 15.482 -7.249 1.00 79.50 231 GLY A C 1
ATOM 1770 O O . GLY A 1 231 ? 12.242 15.666 -6.066 1.00 79.50 231 GLY A O 1
ATOM 1771 N N . GLY A 1 232 ? 13.716 15.822 -7.743 1.00 84.12 232 GLY A N 1
ATOM 1772 C CA . GLY A 1 232 ? 14.753 16.527 -6.974 1.00 84.12 232 GLY A CA 1
ATOM 1773 C C . GLY A 1 232 ? 15.958 15.680 -6.524 1.00 84.12 232 GLY A C 1
ATOM 1774 O O . GLY A 1 232 ? 16.087 14.514 -6.921 1.00 84.12 232 GLY A O 1
ATOM 1775 N N . PRO A 1 233 ? 16.862 16.271 -5.717 1.00 88.12 233 PRO A N 1
ATOM 1776 C CA . PRO A 1 233 ? 18.083 15.626 -5.235 1.00 88.12 233 PRO A CA 1
ATOM 1777 C C . PRO A 1 233 ? 17.812 14.360 -4.416 1.00 88.12 233 PRO A C 1
ATOM 1779 O O . PRO A 1 233 ? 16.845 14.304 -3.648 1.00 88.12 233 PRO A O 1
ATOM 1782 N N . VAL A 1 234 ? 18.709 13.373 -4.522 1.00 85.56 234 VAL A N 1
ATOM 1783 C CA . VAL A 1 234 ? 18.596 12.059 -3.856 1.00 85.56 234 VAL A CA 1
ATOM 1784 C C . VAL A 1 234 ? 18.397 12.194 -2.345 1.00 85.56 234 VAL A C 1
ATOM 1786 O O . VAL A 1 234 ? 17.557 11.499 -1.783 1.00 85.56 234 VAL A O 1
ATOM 1789 N N . ASP A 1 235 ? 19.089 13.133 -1.694 1.00 85.38 235 ASP A N 1
ATOM 1790 C CA . ASP A 1 235 ? 18.959 13.346 -0.248 1.00 85.38 235 ASP A CA 1
ATOM 1791 C C . ASP A 1 235 ? 17.541 13.789 0.141 1.00 85.38 235 ASP A C 1
ATOM 1793 O O . ASP A 1 235 ? 16.921 13.201 1.025 1.00 85.38 235 ASP A O 1
ATOM 1797 N N . THR A 1 236 ? 16.972 14.770 -0.565 1.00 87.62 236 THR A N 1
ATOM 1798 C CA . THR A 1 236 ? 15.606 15.256 -0.287 1.00 87.62 236 THR A CA 1
ATOM 1799 C C . THR A 1 236 ? 14.537 14.194 -0.557 1.00 87.62 236 THR A C 1
ATOM 1801 O O . THR A 1 236 ? 13.558 14.093 0.189 1.00 87.62 236 THR A O 1
ATOM 1804 N N . LYS A 1 237 ? 14.746 13.353 -1.580 1.00 88.94 237 LYS A N 1
ATOM 1805 C CA . LYS A 1 237 ? 13.893 12.195 -1.879 1.00 88.94 237 LYS A CA 1
ATOM 1806 C C . LYS A 1 237 ? 13.977 11.145 -0.779 1.00 88.94 237 LYS A C 1
ATOM 1808 O O . LYS A 1 237 ? 12.944 10.651 -0.344 1.00 88.94 237 LYS A O 1
ATOM 1813 N N . ALA A 1 238 ? 15.178 10.837 -0.294 1.00 89.25 238 ALA A N 1
ATOM 1814 C CA . ALA A 1 238 ? 15.385 9.856 0.767 1.00 89.25 238 ALA A CA 1
ATOM 1815 C C . ALA A 1 238 ? 14.701 10.281 2.076 1.00 89.25 238 ALA A C 1
ATOM 1817 O O . ALA A 1 238 ? 13.999 9.480 2.679 1.00 89.25 238 ALA A O 1
ATOM 1818 N N . TYR A 1 239 ? 14.828 11.548 2.488 1.00 91.50 239 TYR A N 1
ATOM 1819 C CA . TYR A 1 239 ? 14.156 12.035 3.701 1.00 91.50 239 TYR A CA 1
ATOM 1820 C C . TYR A 1 239 ? 12.631 12.032 3.584 1.00 91.50 239 TYR A C 1
ATOM 1822 O O . TYR A 1 239 ? 11.950 11.614 4.516 1.00 91.50 239 TYR A O 1
ATOM 1830 N N . SER A 1 240 ? 12.087 12.489 2.454 1.00 92.62 240 SER A N 1
ATOM 1831 C CA . SER A 1 240 ? 10.633 12.511 2.250 1.00 92.62 240 SER A CA 1
ATOM 1832 C C . SER A 1 240 ? 10.043 11.105 2.135 1.00 92.62 240 SER A C 1
ATOM 1834 O O . SER A 1 240 ? 9.050 10.823 2.794 1.00 92.62 240 SER A O 1
ATOM 1836 N N . SER A 1 241 ? 10.672 10.201 1.381 1.00 91.50 241 SER A N 1
ATOM 1837 C CA . SER A 1 241 ? 10.235 8.798 1.291 1.00 91.50 241 SER A CA 1
ATOM 1838 C C . SER A 1 241 ? 10.325 8.072 2.634 1.00 91.50 241 SER A C 1
ATOM 1840 O O . SER A 1 241 ? 9.364 7.416 3.027 1.00 91.50 241 SER A O 1
ATOM 1842 N N . PHE A 1 242 ? 11.418 8.244 3.383 1.00 93.94 242 PHE A N 1
ATOM 1843 C CA . PHE A 1 242 ? 11.558 7.641 4.708 1.00 93.94 242 PHE A CA 1
ATOM 1844 C C . PHE A 1 242 ? 10.505 8.167 5.694 1.00 93.94 242 PHE A C 1
ATOM 1846 O O . PHE A 1 242 ? 9.883 7.373 6.395 1.00 93.94 242 PHE A O 1
ATOM 1853 N N . LEU A 1 243 ? 10.225 9.477 5.691 1.00 94.88 243 LEU A N 1
ATOM 1854 C CA . LEU A 1 243 ? 9.147 10.058 6.498 1.00 94.88 243 LEU A CA 1
ATOM 1855 C C . LEU A 1 243 ? 7.783 9.435 6.169 1.00 94.88 243 LEU A C 1
ATOM 1857 O O . LEU A 1 243 ? 7.042 9.099 7.086 1.00 94.88 243 LEU A O 1
ATOM 1861 N N . LEU A 1 244 ? 7.453 9.262 4.885 1.00 93.38 244 LEU A N 1
ATOM 1862 C CA . LEU A 1 244 ? 6.179 8.663 4.467 1.00 93.38 244 LEU A CA 1
ATOM 1863 C C . LEU A 1 244 ? 6.050 7.204 4.923 1.00 93.38 244 LEU A C 1
ATOM 1865 O O . LEU A 1 244 ? 4.989 6.813 5.405 1.00 93.38 244 LEU A O 1
ATOM 1869 N N . VAL A 1 245 ? 7.132 6.422 4.848 1.00 93.25 245 VAL A N 1
ATOM 1870 C CA . VAL A 1 245 ? 7.158 5.043 5.365 1.00 93.25 245 VAL A CA 1
ATOM 1871 C C . VAL A 1 245 ? 6.971 5.025 6.882 1.00 93.25 245 VAL A C 1
ATOM 1873 O O . VAL A 1 245 ? 6.173 4.243 7.392 1.00 93.25 245 VAL A O 1
ATOM 1876 N N . VAL A 1 246 ? 7.652 5.909 7.615 1.00 95.12 246 VAL A N 1
ATOM 1877 C CA . VAL A 1 246 ? 7.513 6.006 9.076 1.00 95.12 246 VAL A CA 1
ATOM 1878 C C . VAL A 1 246 ? 6.099 6.436 9.477 1.00 95.12 246 VAL A C 1
ATOM 1880 O O . VAL A 1 246 ? 5.547 5.881 10.427 1.00 95.12 246 VAL A O 1
ATOM 1883 N N . LEU A 1 247 ? 5.485 7.378 8.756 1.00 94.25 247 LEU A N 1
ATOM 1884 C CA . LEU A 1 247 ? 4.095 7.788 8.984 1.00 94.25 247 LEU A CA 1
ATOM 1885 C C . LEU A 1 247 ? 3.115 6.636 8.733 1.00 94.25 247 LEU A C 1
ATOM 1887 O O . LEU A 1 247 ? 2.203 6.435 9.533 1.00 94.25 247 LEU A O 1
ATOM 1891 N N . TRP A 1 248 ? 3.323 5.851 7.674 1.00 91.94 248 TRP A N 1
ATOM 1892 C CA . TRP A 1 248 ? 2.517 4.665 7.381 1.00 91.94 248 TRP A CA 1
ATOM 1893 C C . TRP A 1 248 ? 2.654 3.582 8.463 1.00 91.94 248 TRP A C 1
ATOM 1895 O O . TRP A 1 248 ? 1.646 3.096 8.976 1.00 91.94 248 TRP A O 1
ATOM 1905 N N . LEU A 1 249 ? 3.880 3.268 8.896 1.00 92.81 249 LEU A N 1
ATOM 1906 C CA . LEU A 1 249 ? 4.113 2.333 10.004 1.00 92.81 249 LEU A CA 1
ATOM 1907 C C . LEU A 1 249 ? 3.495 2.835 11.315 1.00 92.81 249 LEU A C 1
ATOM 1909 O O . LEU A 1 249 ? 2.919 2.054 12.069 1.00 92.81 249 LEU A O 1
ATOM 1913 N N . SER A 1 250 ? 3.570 4.143 11.568 1.00 93.75 250 SER A N 1
ATOM 1914 C CA . SER A 1 250 ? 2.935 4.768 12.733 1.00 93.75 250 SER A CA 1
ATOM 1915 C C . SER A 1 250 ? 1.411 4.653 12.673 1.00 93.75 250 SER A C 1
ATOM 1917 O O . SER A 1 250 ? 0.784 4.376 13.691 1.00 93.75 250 SER A O 1
ATOM 1919 N N . TYR A 1 251 ? 0.809 4.810 11.490 1.00 93.12 251 TYR A N 1
ATOM 1920 C CA . TYR A 1 251 ? -0.626 4.607 11.281 1.00 93.12 251 TYR A CA 1
ATOM 1921 C C . TYR A 1 251 ? -1.055 3.164 11.579 1.00 93.12 251 TYR A C 1
ATOM 1923 O O . TYR A 1 251 ? -2.039 2.967 12.298 1.00 93.12 251 TYR A O 1
ATOM 1931 N N . ILE A 1 252 ? -0.309 2.167 11.083 1.00 91.94 252 ILE A N 1
ATOM 1932 C CA . ILE A 1 252 ? -0.581 0.753 11.377 1.00 91.94 252 ILE A CA 1
ATOM 1933 C C . ILE A 1 252 ? -0.448 0.507 12.881 1.00 91.94 252 ILE A C 1
ATOM 1935 O O . ILE A 1 252 ? -1.381 0.001 13.496 1.00 91.94 252 ILE A O 1
ATOM 1939 N N . GLY A 1 253 ? 0.663 0.926 13.493 1.00 92.25 253 GLY A N 1
ATOM 1940 C CA . GLY A 1 253 ? 0.914 0.726 14.921 1.00 92.25 253 GLY A CA 1
ATOM 1941 C C . GLY A 1 253 ? -0.152 1.359 15.818 1.00 92.25 253 GLY A C 1
ATOM 1942 O O . GLY A 1 253 ? -0.642 0.709 16.739 1.00 92.25 253 GLY A O 1
ATOM 1943 N N . LEU A 1 254 ? -0.567 2.596 15.525 1.00 93.00 254 LEU A N 1
ATOM 1944 C CA . LEU A 1 254 ? -1.640 3.273 16.260 1.00 93.00 254 LEU A CA 1
ATOM 1945 C C . LEU A 1 254 ? -3.002 2.607 16.056 1.00 93.00 254 LEU A C 1
ATOM 1947 O O . LEU A 1 254 ? -3.765 2.486 17.013 1.00 93.00 254 LEU A O 1
ATOM 1951 N N . SER A 1 255 ? -3.309 2.164 14.834 1.00 91.31 255 SER A N 1
ATOM 1952 C CA . SER A 1 255 ? -4.565 1.464 14.549 1.00 91.31 255 SER A CA 1
ATOM 1953 C C . SER A 1 255 ? -4.623 0.129 15.290 1.00 91.31 255 SER A C 1
ATOM 1955 O O . SER A 1 255 ? -5.598 -0.131 15.987 1.00 91.31 255 SER A O 1
ATOM 1957 N N . VAL A 1 256 ? -3.555 -0.672 15.228 1.00 90.69 256 VAL A N 1
ATOM 1958 C CA . VAL A 1 256 ? -3.429 -1.940 15.967 1.00 90.69 256 VAL A CA 1
ATOM 1959 C C . VAL A 1 256 ? -3.555 -1.717 17.472 1.00 90.69 256 VAL A C 1
ATOM 1961 O O . VAL A 1 256 ? -4.336 -2.402 18.130 1.00 90.69 256 VAL A O 1
ATOM 1964 N N . TRP A 1 257 ? -2.854 -0.717 18.014 1.00 91.69 257 TRP A N 1
ATOM 1965 C CA . TRP A 1 257 ? -2.964 -0.363 19.428 1.00 91.69 257 TRP A CA 1
ATOM 1966 C C . TRP A 1 257 ? -4.408 -0.031 19.822 1.00 91.69 257 TRP A C 1
ATOM 1968 O O . TRP A 1 257 ? -4.872 -0.482 20.872 1.00 91.69 257 TRP A O 1
ATOM 1978 N N . LYS A 1 258 ? -5.139 0.714 18.979 1.00 91.19 258 LYS A N 1
ATOM 1979 C CA . LYS A 1 258 ? -6.536 1.059 19.254 1.00 91.19 258 LYS A CA 1
ATOM 1980 C C . LYS A 1 258 ? -7.458 -0.157 19.201 1.00 91.19 258 LYS A C 1
ATOM 1982 O O . LYS A 1 258 ? -8.359 -0.241 20.030 1.00 91.19 258 LYS A O 1
ATOM 1987 N N . TYR A 1 259 ? -7.233 -1.093 18.279 1.00 88.00 259 TYR A N 1
ATOM 1988 C CA . TYR A 1 259 ? -7.997 -2.344 18.234 1.00 88.00 259 TYR A CA 1
ATOM 1989 C C . TYR A 1 259 ? -7.799 -3.177 19.505 1.00 88.00 259 TYR A C 1
ATOM 1991 O O . TYR A 1 259 ? -8.772 -3.676 20.059 1.00 88.00 259 TYR A O 1
ATOM 1999 N N . GLN A 1 260 ? -6.573 -3.234 20.031 1.00 87.94 260 GLN A N 1
ATOM 2000 C CA . GLN A 1 260 ? -6.277 -3.924 21.293 1.00 87.94 260 GLN A CA 1
ATOM 2001 C C . GLN A 1 260 ? -6.817 -3.191 22.535 1.00 87.94 260 GLN A C 1
ATOM 2003 O O . GLN A 1 260 ? -7.055 -3.811 23.566 1.00 87.94 260 GLN A O 1
ATOM 2008 N N . ASN A 1 261 ? -7.007 -1.870 22.455 1.00 90.06 261 ASN A N 1
ATOM 2009 C CA . ASN A 1 261 ? -7.438 -1.015 23.565 1.00 90.06 261 ASN A CA 1
ATOM 2010 C C . ASN A 1 261 ? -8.738 -0.279 23.212 1.00 90.06 261 ASN A C 1
ATOM 2012 O O . ASN A 1 261 ? -8.823 0.953 23.262 1.00 90.06 261 ASN A O 1
ATOM 2016 N N . ILE A 1 262 ? -9.761 -1.043 22.829 1.00 84.75 262 ILE A N 1
ATOM 2017 C CA . ILE A 1 262 ? -10.999 -0.478 22.288 1.00 84.75 262 ILE A CA 1
ATOM 2018 C C . ILE A 1 262 ? -11.727 0.436 23.285 1.00 84.75 262 ILE A C 1
ATOM 2020 O O . ILE A 1 262 ? -12.204 1.505 22.901 1.00 84.75 262 ILE A O 1
ATOM 2024 N N . ASP A 1 263 ? -11.714 0.066 24.568 1.00 87.00 263 ASP A N 1
ATOM 2025 C CA . ASP A 1 263 ? -12.373 0.788 25.662 1.00 87.00 263 ASP A CA 1
ATOM 2026 C C . ASP A 1 263 ? -11.512 1.918 26.254 1.00 87.00 263 ASP A C 1
ATOM 2028 O O . ASP A 1 263 ? -11.884 2.534 27.257 1.00 87.00 263 ASP A O 1
ATOM 2032 N N . ALA A 1 264 ? -10.350 2.205 25.656 1.00 87.06 264 ALA A N 1
ATOM 2033 C CA . ALA A 1 264 ? -9.490 3.285 26.116 1.00 87.06 264 ALA A CA 1
ATOM 2034 C C . ALA A 1 264 ? -10.232 4.637 26.060 1.00 87.06 264 ALA A C 1
ATOM 2036 O O . ALA A 1 264 ? -10.833 4.971 25.030 1.00 87.06 264 ALA A O 1
ATOM 2037 N N . PRO A 1 265 ? -10.192 5.445 27.139 1.00 89.69 265 PRO A N 1
ATOM 2038 C CA . PRO A 1 265 ? -10.771 6.779 27.137 1.00 89.69 265 PRO A CA 1
ATOM 2039 C C . PRO A 1 265 ? -10.049 7.692 26.141 1.00 89.69 265 PRO A C 1
ATOM 2041 O O . PRO A 1 265 ? -8.852 7.549 25.890 1.00 89.69 265 PRO A O 1
ATOM 2044 N N . LEU A 1 266 ? -10.756 8.722 25.666 1.00 87.69 266 LEU A N 1
ATOM 2045 C CA . LEU A 1 266 ? -10.233 9.715 24.718 1.00 87.69 266 LEU A CA 1
ATOM 2046 C C . LEU A 1 266 ? -8.896 10.340 25.162 1.00 87.69 266 LEU A C 1
ATOM 2048 O O . LEU A 1 266 ? -8.071 10.705 24.329 1.00 87.69 266 LEU A O 1
ATOM 2052 N N . THR A 1 267 ? -8.655 10.464 26.470 1.00 89.62 267 THR A N 1
ATOM 2053 C CA . THR A 1 267 ? -7.380 10.960 27.006 1.00 89.62 267 THR A CA 1
ATOM 2054 C C . THR A 1 267 ? -6.204 10.067 26.618 1.00 89.62 267 THR A C 1
ATOM 2056 O O . THR A 1 267 ? -5.166 10.589 26.223 1.00 89.62 267 THR A O 1
ATOM 2059 N N . GLN A 1 268 ? -6.363 8.743 26.674 1.00 90.44 268 GLN A N 1
ATOM 2060 C CA . GLN A 1 268 ? -5.330 7.797 26.252 1.00 90.44 268 GLN A CA 1
ATOM 2061 C C . GLN A 1 268 ? -5.127 7.839 24.735 1.00 90.44 268 GLN A C 1
ATOM 2063 O O . GLN A 1 268 ? -3.983 7.889 24.288 1.00 90.44 268 GLN A O 1
ATOM 2068 N N . ASP A 1 269 ? -6.208 7.929 23.955 1.00 89.69 269 ASP A N 1
ATOM 2069 C CA . ASP A 1 269 ? -6.136 8.071 22.493 1.00 89.69 269 ASP A CA 1
ATOM 2070 C C . ASP A 1 269 ? -5.317 9.310 22.086 1.00 89.69 269 ASP A C 1
ATOM 2072 O O . ASP A 1 269 ? -4.407 9.234 21.254 1.00 89.69 269 ASP A O 1
ATOM 2076 N N . LEU A 1 270 ? -5.592 10.457 22.719 1.00 89.38 270 LEU A N 1
ATOM 2077 C CA . LEU A 1 270 ? -4.865 11.706 22.477 1.00 89.38 270 LEU A CA 1
ATOM 2078 C C . LEU A 1 270 ? -3.411 11.640 22.956 1.00 89.38 270 LEU A C 1
ATOM 2080 O O . LEU A 1 270 ? -2.529 12.189 22.295 1.00 89.38 270 LEU A O 1
ATOM 2084 N N . MET A 1 271 ? -3.139 10.969 24.079 1.00 91.50 271 MET A N 1
ATOM 2085 C CA . MET A 1 271 ? -1.773 10.772 24.572 1.00 91.50 271 MET A CA 1
ATOM 2086 C C . MET A 1 271 ? -0.940 9.931 23.603 1.00 91.50 271 MET A C 1
ATOM 2088 O O . MET A 1 271 ? 0.192 10.308 23.304 1.00 91.50 271 MET A O 1
ATOM 2092 N N . MET A 1 272 ? -1.492 8.839 23.070 1.00 90.88 272 MET A N 1
ATOM 2093 C CA . MET A 1 272 ? -0.797 7.994 22.094 1.00 90.88 272 MET A CA 1
ATOM 2094 C C . MET A 1 272 ? -0.526 8.740 20.787 1.00 90.88 272 MET A C 1
ATOM 2096 O O . MET A 1 272 ? 0.586 8.683 20.252 1.00 90.88 272 MET A O 1
ATOM 2100 N N . LEU A 1 273 ? -1.500 9.518 20.309 1.00 89.69 273 LEU A N 1
ATOM 2101 C CA . LEU A 1 273 ? -1.315 10.385 19.147 1.00 89.69 273 LEU A CA 1
ATOM 2102 C C . LEU A 1 273 ? -0.216 11.435 19.400 1.00 89.69 273 LEU A C 1
ATOM 2104 O O . LEU A 1 273 ? 0.677 11.622 18.573 1.00 89.69 273 LEU A O 1
ATOM 2108 N N . GLY A 1 274 ? -0.240 12.072 20.574 1.00 90.00 274 GLY A N 1
ATOM 2109 C CA . GLY A 1 274 ? 0.747 13.067 20.991 1.00 90.00 274 GLY A CA 1
ATOM 2110 C C . GLY A 1 274 ? 2.161 12.507 21.160 1.00 90.00 274 GLY A C 1
ATOM 2111 O O . GLY A 1 274 ? 3.119 13.198 20.828 1.00 90.00 274 GLY A O 1
ATOM 2112 N N . LEU A 1 275 ? 2.306 11.258 21.617 1.00 92.06 275 LEU A N 1
ATOM 2113 C CA . LEU A 1 275 ? 3.592 10.559 21.751 1.00 92.06 275 LEU A CA 1
ATOM 2114 C C . LEU A 1 275 ? 4.180 10.153 20.391 1.00 92.06 275 LEU A C 1
ATOM 2116 O O . LEU A 1 275 ? 5.399 10.092 20.222 1.00 92.06 275 LEU A O 1
ATOM 2120 N N . THR A 1 276 ? 3.326 9.900 19.402 1.00 92.38 276 THR A N 1
ATOM 2121 C CA . THR A 1 276 ? 3.767 9.440 18.080 1.00 92.38 276 THR A CA 1
ATOM 2122 C C . THR A 1 276 ? 4.556 10.517 17.339 1.00 92.38 276 THR A C 1
ATOM 2124 O O . THR A 1 276 ? 5.574 10.222 16.724 1.00 92.38 276 THR A O 1
ATOM 2127 N N . ILE A 1 277 ? 4.158 11.786 17.443 1.00 89.75 277 ILE A N 1
ATOM 2128 C CA . ILE A 1 277 ? 4.842 12.907 16.776 1.00 89.75 277 ILE A CA 1
ATOM 2129 C C . ILE A 1 277 ? 6.331 13.020 17.174 1.00 89.75 277 ILE A C 1
ATOM 2131 O O . ILE A 1 277 ? 7.183 13.013 16.279 1.00 89.75 277 ILE A O 1
ATOM 2135 N N . PRO A 1 278 ? 6.702 13.109 18.470 1.00 93.69 278 PRO A N 1
ATOM 2136 C CA . PRO A 1 278 ? 8.104 13.154 18.866 1.00 93.69 278 PRO A CA 1
ATOM 2137 C C . PRO A 1 278 ? 8.830 11.842 18.561 1.00 93.69 278 PRO A C 1
ATOM 2139 O O . PRO A 1 278 ? 10.004 11.897 18.206 1.00 93.69 278 PRO A O 1
ATOM 2142 N N . LEU A 1 279 ? 8.159 10.684 18.626 1.00 94.06 279 LEU A N 1
ATOM 2143 C CA . LEU A 1 279 ? 8.759 9.405 18.236 1.00 94.06 279 LEU A CA 1
ATOM 2144 C C . LEU A 1 279 ? 9.171 9.407 16.758 1.00 94.06 279 LEU A C 1
ATOM 2146 O O . LEU A 1 279 ? 10.320 9.096 16.444 1.00 94.06 279 LEU A O 1
ATOM 2150 N N . VAL A 1 280 ? 8.277 9.833 15.861 1.00 94.62 280 VAL A N 1
ATOM 2151 C CA . VAL A 1 280 ? 8.586 10.026 14.437 1.00 94.62 280 VAL A CA 1
ATOM 2152 C C . VAL A 1 280 ? 9.756 10.998 14.286 1.00 94.62 280 VAL A C 1
ATOM 2154 O O . VAL A 1 280 ? 10.701 10.708 13.559 1.00 94.62 280 VAL A O 1
ATOM 2157 N N . GLY A 1 281 ? 9.757 12.111 15.026 1.00 93.38 281 GLY A N 1
ATOM 2158 C CA . GLY A 1 281 ? 10.867 13.068 15.039 1.00 93.38 281 GLY A CA 1
ATOM 2159 C C . GLY A 1 281 ? 12.212 12.441 15.424 1.00 93.38 281 GLY A C 1
ATOM 2160 O O . GLY A 1 281 ? 13.210 12.656 14.736 1.00 93.38 281 GLY A O 1
ATOM 2161 N N . VAL A 1 282 ? 12.249 11.621 16.477 1.00 95.38 282 VAL A N 1
ATOM 2162 C CA . VAL A 1 282 ? 13.457 10.902 16.914 1.00 95.38 282 VAL A CA 1
ATOM 2163 C C . VAL A 1 282 ? 13.927 9.910 15.853 1.00 95.38 282 VAL A C 1
ATOM 2165 O O . VAL A 1 282 ? 15.110 9.902 15.518 1.00 95.38 282 VAL A O 1
ATOM 2168 N N . VAL A 1 283 ? 13.019 9.128 15.267 1.00 95.88 283 VAL A N 1
ATOM 2169 C CA . VAL A 1 283 ? 13.347 8.181 14.188 1.00 95.88 283 VAL A CA 1
ATOM 2170 C C . VAL A 1 283 ? 13.925 8.913 12.972 1.00 95.88 283 VAL A C 1
ATOM 2172 O O . VAL A 1 283 ? 14.934 8.483 12.410 1.00 95.88 283 VAL A O 1
ATOM 2175 N N . MET A 1 284 ? 13.359 10.067 12.609 1.00 95.38 284 MET A N 1
ATOM 2176 C CA . MET A 1 284 ? 13.885 10.916 11.537 1.00 95.38 284 MET A CA 1
ATOM 2177 C C . MET A 1 284 ? 15.275 11.478 11.865 1.00 95.38 284 MET A C 1
ATOM 2179 O O . MET A 1 284 ? 16.135 11.516 10.985 1.00 95.38 284 MET A O 1
ATOM 2183 N N . MET A 1 285 ? 15.526 11.884 13.115 1.00 93.94 285 MET A N 1
ATOM 2184 C CA . MET A 1 285 ? 16.850 12.344 13.556 1.00 93.94 285 MET A CA 1
ATOM 2185 C C . MET A 1 285 ? 17.891 11.223 13.510 1.00 93.94 285 MET A C 1
ATOM 2187 O O . MET A 1 285 ? 19.007 11.451 13.049 1.00 93.94 285 MET A O 1
ATOM 2191 N N . ILE A 1 286 ? 17.528 10.008 13.929 1.00 94.31 286 ILE A N 1
ATOM 2192 C CA . ILE A 1 286 ? 18.402 8.831 13.837 1.00 94.31 286 ILE A CA 1
ATOM 2193 C C . ILE A 1 286 ? 18.727 8.536 12.372 1.00 94.31 286 ILE A C 1
ATOM 2195 O O . ILE A 1 286 ? 19.895 8.369 12.025 1.00 94.31 286 ILE A O 1
ATOM 2199 N N . PHE A 1 287 ? 17.726 8.538 11.490 1.00 93.75 287 PHE A N 1
ATOM 2200 C CA . PHE A 1 287 ? 17.944 8.342 10.057 1.00 93.75 287 PHE A CA 1
ATOM 2201 C C . PHE A 1 287 ? 18.854 9.422 9.456 1.00 93.75 287 PHE A C 1
ATOM 2203 O O . PHE A 1 287 ? 19.768 9.104 8.692 1.00 93.75 287 PHE A O 1
ATOM 2210 N N . ALA A 1 288 ? 18.663 10.687 9.843 1.00 92.12 288 ALA A N 1
ATOM 2211 C CA . ALA A 1 288 ? 19.529 11.786 9.430 1.00 92.12 288 ALA A CA 1
ATOM 2212 C C . ALA A 1 288 ? 20.975 11.598 9.907 1.00 92.12 288 ALA A C 1
ATOM 2214 O O . ALA A 1 288 ? 21.908 11.768 9.121 1.00 92.12 288 ALA A O 1
ATOM 2215 N N . ALA A 1 289 ? 21.166 11.195 11.166 1.00 91.31 289 ALA A N 1
ATOM 2216 C CA . ALA A 1 289 ? 22.479 10.909 11.730 1.00 91.31 289 ALA A CA 1
ATOM 2217 C C . ALA A 1 289 ? 23.164 9.743 11.001 1.00 91.31 289 ALA A C 1
ATOM 2219 O O . ALA A 1 289 ? 24.321 9.870 10.609 1.00 91.31 289 ALA A O 1
ATOM 2220 N N . ILE A 1 290 ? 22.446 8.645 10.734 1.00 90.69 290 ILE A N 1
ATOM 2221 C CA . ILE A 1 290 ? 22.966 7.506 9.965 1.00 90.69 290 ILE A CA 1
ATOM 2222 C C . ILE A 1 290 ? 23.381 7.964 8.567 1.00 90.69 290 ILE A C 1
ATOM 2224 O O . ILE A 1 290 ? 24.509 7.719 8.152 1.00 90.69 290 ILE A O 1
ATOM 2228 N N . ARG A 1 291 ? 22.519 8.682 7.838 1.00 88.56 291 ARG A N 1
ATOM 2229 C CA . ARG A 1 291 ? 22.840 9.194 6.496 1.00 88.56 291 ARG A CA 1
ATOM 2230 C C . ARG A 1 291 ? 24.055 10.120 6.505 1.00 88.56 291 ARG A C 1
ATOM 2232 O O . ARG A 1 291 ? 24.889 10.021 5.607 1.00 88.56 291 ARG A O 1
ATOM 2239 N N . PHE A 1 292 ? 24.170 10.984 7.509 1.00 88.56 292 PHE A N 1
ATOM 2240 C CA . PHE A 1 292 ? 25.323 11.860 7.690 1.00 88.56 292 PHE A CA 1
ATOM 2241 C C . PHE A 1 292 ? 26.613 11.062 7.928 1.00 88.56 292 PHE A C 1
ATOM 2243 O O . PHE A 1 292 ? 27.610 11.302 7.249 1.00 88.56 292 PHE A O 1
ATOM 2250 N N . LEU A 1 293 ? 26.578 10.056 8.807 1.00 86.88 293 LEU A N 1
ATOM 2251 C CA . LEU A 1 293 ? 27.713 9.164 9.060 1.00 86.88 293 LEU A CA 1
ATOM 2252 C C . LEU A 1 293 ? 28.105 8.354 7.818 1.00 86.88 293 LEU A C 1
ATOM 2254 O O . LEU A 1 293 ? 29.290 8.242 7.518 1.00 86.88 293 LEU A O 1
ATOM 2258 N N . LEU A 1 294 ? 27.136 7.835 7.056 1.00 84.81 294 LEU A N 1
ATOM 2259 C CA . LEU A 1 294 ? 27.406 7.125 5.800 1.00 84.81 294 LEU A CA 1
ATOM 2260 C C . LEU A 1 294 ? 28.039 8.053 4.756 1.00 84.81 294 LEU A C 1
ATOM 2262 O O . LEU A 1 294 ? 28.924 7.630 4.016 1.00 84.81 294 LEU A O 1
ATOM 2266 N N . LYS A 1 295 ? 27.622 9.323 4.708 1.00 85.38 295 LYS A N 1
ATOM 2267 C CA . LYS A 1 295 ? 28.209 10.325 3.812 1.00 85.38 295 LYS A CA 1
ATOM 2268 C C . LYS A 1 295 ? 29.659 10.634 4.188 1.00 85.38 295 LYS A C 1
ATOM 2270 O O . LYS A 1 295 ? 30.515 10.593 3.311 1.00 85.38 295 LYS A O 1
ATOM 2275 N N . LEU A 1 296 ? 29.940 10.841 5.477 1.00 86.06 296 LEU A N 1
ATOM 2276 C CA . LEU A 1 296 ? 31.306 11.011 5.985 1.00 86.06 296 LEU A CA 1
ATOM 2277 C C . LEU A 1 296 ? 32.176 9.778 5.721 1.00 86.06 296 LEU A C 1
ATOM 2279 O O . LEU A 1 296 ? 33.327 9.902 5.316 1.00 86.06 296 LEU A O 1
ATOM 2283 N N . SER A 1 297 ? 31.623 8.580 5.921 1.00 83.00 297 SER A N 1
ATOM 2284 C CA . SER A 1 297 ? 32.328 7.323 5.671 1.00 83.00 297 SER A CA 1
ATOM 2285 C C . SER A 1 297 ? 32.715 7.178 4.197 1.00 83.00 297 SER A C 1
ATOM 2287 O O . SER A 1 297 ? 33.863 6.847 3.906 1.00 83.00 297 SER A O 1
ATOM 2289 N N . LYS A 1 298 ? 31.806 7.506 3.269 1.00 81.44 298 LYS A N 1
ATOM 2290 C CA . LYS A 1 298 ? 32.106 7.539 1.829 1.00 81.44 298 LYS A CA 1
ATOM 2291 C C . LYS A 1 298 ? 33.177 8.568 1.469 1.00 81.44 298 LYS A C 1
ATOM 2293 O O . LYS A 1 298 ? 34.035 8.276 0.643 1.00 81.44 298 LYS A O 1
ATOM 2298 N N . GLU A 1 299 ? 33.133 9.750 2.080 1.00 85.25 299 GLU A N 1
ATOM 2299 C CA . GLU A 1 299 ? 34.098 10.825 1.825 1.00 85.25 299 GLU A CA 1
ATOM 2300 C C . GLU A 1 299 ? 35.508 10.474 2.328 1.00 85.25 299 GLU A C 1
ATOM 2302 O O . GLU A 1 299 ? 36.491 10.812 1.676 1.00 85.25 299 GLU A O 1
ATOM 2307 N N . TYR A 1 300 ? 35.614 9.745 3.443 1.00 80.12 300 TYR A N 1
ATOM 2308 C CA . TYR A 1 300 ? 36.901 9.394 4.051 1.00 80.12 300 TYR A CA 1
ATOM 2309 C C . TYR A 1 300 ? 37.543 8.120 3.474 1.00 80.12 300 TYR A C 1
ATOM 2311 O O . TYR A 1 300 ? 38.764 8.034 3.383 1.00 80.12 300 TYR A O 1
ATOM 2319 N N . ILE A 1 301 ? 36.740 7.114 3.108 1.00 75.50 301 ILE A N 1
ATOM 2320 C CA . ILE A 1 301 ? 37.220 5.771 2.718 1.00 75.50 301 ILE A CA 1
ATOM 2321 C C . ILE A 1 301 ? 37.225 5.581 1.186 1.00 75.50 301 ILE A C 1
ATOM 2323 O O . ILE A 1 301 ? 37.875 4.670 0.671 1.00 75.50 301 ILE A O 1
ATOM 2327 N N . GLY A 1 302 ? 36.541 6.456 0.442 1.00 72.12 302 GLY A N 1
ATOM 2328 C CA . GLY A 1 302 ? 36.277 6.278 -0.988 1.00 72.12 302 GLY A CA 1
ATOM 2329 C C . GLY A 1 302 ? 35.160 5.257 -1.244 1.00 72.12 302 GLY A C 1
ATOM 2330 O O . GLY A 1 302 ? 34.885 4.393 -0.410 1.00 72.12 302 GLY A O 1
ATOM 2331 N N . GLU A 1 303 ? 34.479 5.354 -2.394 1.00 70.69 303 GLU A N 1
ATOM 2332 C CA . GLU A 1 303 ? 33.313 4.497 -2.691 1.00 70.69 303 GLU A CA 1
ATOM 2333 C C . GLU A 1 303 ? 33.642 2.998 -2.678 1.00 70.69 303 GLU A C 1
ATOM 2335 O O . GLU A 1 303 ? 32.879 2.216 -2.111 1.00 70.69 303 GLU A O 1
ATOM 2340 N N . GLU A 1 304 ? 34.790 2.610 -3.230 1.00 70.06 304 GLU A N 1
ATOM 2341 C CA . GLU A 1 304 ? 35.228 1.209 -3.306 1.00 70.06 304 GLU A CA 1
ATOM 2342 C C . GLU A 1 304 ? 35.501 0.614 -1.914 1.00 70.06 304 GLU A C 1
ATOM 2344 O O . GLU A 1 304 ? 35.076 -0.499 -1.595 1.00 70.06 304 GLU A O 1
ATOM 2349 N N . GLY A 1 305 ? 36.152 1.379 -1.030 1.00 65.50 305 GLY A N 1
ATOM 2350 C CA . GLY A 1 305 ? 36.429 0.929 0.334 1.00 65.50 305 GLY A CA 1
ATOM 2351 C C . GLY A 1 305 ? 35.177 0.905 1.219 1.00 65.50 305 GLY A C 1
ATOM 2352 O O . GLY A 1 305 ? 35.057 0.043 2.090 1.00 65.50 305 GLY A O 1
ATOM 2353 N N . PHE A 1 306 ? 34.210 1.797 0.972 1.00 71.06 306 PHE A N 1
ATOM 2354 C CA . PHE A 1 306 ? 32.930 1.816 1.684 1.00 71.06 306 PHE A CA 1
ATOM 2355 C C . PHE A 1 306 ? 32.121 0.538 1.431 1.00 71.06 306 PHE A C 1
ATOM 2357 O O . PHE A 1 306 ? 31.671 -0.103 2.382 1.00 71.06 306 PHE A O 1
ATOM 2364 N N . TRP A 1 307 ? 31.972 0.127 0.167 1.00 65.44 307 TRP A N 1
ATOM 2365 C CA . TRP A 1 307 ? 31.287 -1.126 -0.170 1.00 65.44 307 TRP A CA 1
ATOM 2366 C C . TRP A 1 307 ? 32.061 -2.358 0.319 1.00 65.44 307 TRP A C 1
ATOM 2368 O O . TRP A 1 307 ? 31.444 -3.314 0.794 1.00 65.44 307 TRP A O 1
ATOM 2378 N N . GLY A 1 308 ? 33.398 -2.298 0.325 1.00 62.12 308 GLY A N 1
ATOM 2379 C CA . GLY A 1 308 ? 34.258 -3.337 0.897 1.00 62.12 308 GLY A CA 1
ATOM 2380 C C . GLY A 1 308 ? 33.978 -3.645 2.375 1.00 62.12 308 GLY A C 1
ATOM 2381 O O . GLY A 1 308 ? 34.053 -4.806 2.772 1.00 62.12 308 GLY A O 1
ATOM 2382 N N . ILE A 1 309 ? 33.573 -2.657 3.185 1.00 69.75 309 ILE A N 1
ATOM 2383 C CA . ILE A 1 309 ? 33.219 -2.865 4.603 1.00 69.75 309 ILE A CA 1
ATOM 2384 C C . ILE A 1 309 ? 31.937 -3.688 4.750 1.00 69.75 309 ILE A C 1
ATOM 2386 O O . ILE A 1 309 ? 31.886 -4.597 5.575 1.00 69.75 309 ILE A O 1
ATOM 2390 N N . PHE A 1 310 ? 30.905 -3.411 3.951 1.00 65.56 310 PHE A N 1
ATOM 2391 C CA . PHE A 1 310 ? 29.651 -4.172 4.013 1.00 65.56 310 PHE A CA 1
ATOM 2392 C C . PHE A 1 310 ? 29.833 -5.606 3.521 1.00 65.56 310 PHE A C 1
ATOM 2394 O O . PHE A 1 310 ? 29.296 -6.532 4.128 1.00 65.56 310 PHE A O 1
ATOM 2401 N N . VAL A 1 311 ? 30.647 -5.799 2.480 1.00 65.19 311 VAL A N 1
ATOM 2402 C CA . VAL A 1 311 ? 31.039 -7.131 2.004 1.00 65.19 311 VAL A CA 1
ATOM 2403 C C . VAL A 1 311 ? 31.843 -7.866 3.078 1.00 65.19 311 VAL A C 1
ATOM 2405 O O . VAL A 1 311 ? 31.541 -9.018 3.374 1.00 65.19 311 VAL A O 1
ATOM 2408 N N . ALA A 1 312 ? 32.794 -7.203 3.741 1.00 62.44 312 ALA A N 1
ATOM 2409 C CA . ALA A 1 312 ? 33.564 -7.797 4.831 1.00 62.44 312 ALA A CA 1
ATOM 2410 C C . ALA A 1 312 ? 32.686 -8.165 6.038 1.00 62.44 312 ALA A C 1
ATOM 2412 O O . ALA A 1 312 ? 32.833 -9.255 6.574 1.00 62.44 312 ALA A O 1
ATOM 2413 N N . ILE A 1 313 ? 31.740 -7.313 6.446 1.00 69.56 313 ILE A N 1
ATOM 2414 C CA . ILE A 1 313 ? 30.797 -7.614 7.538 1.00 69.56 313 ILE A CA 1
ATOM 2415 C C . ILE A 1 313 ? 29.864 -8.771 7.152 1.00 69.56 313 ILE A C 1
ATOM 2417 O O . ILE A 1 313 ? 29.622 -9.649 7.977 1.00 69.56 313 ILE A O 1
ATOM 2421 N N . GLY A 1 314 ? 29.378 -8.812 5.908 1.00 62.66 314 GLY A N 1
ATOM 2422 C CA . GLY A 1 314 ? 28.549 -9.909 5.399 1.00 62.66 314 GLY A CA 1
ATOM 2423 C C . GLY A 1 314 ? 29.302 -11.241 5.344 1.00 62.66 314 GLY A C 1
ATOM 2424 O O . GLY A 1 314 ? 28.794 -12.255 5.816 1.00 62.66 314 GLY A O 1
ATOM 2425 N N . ILE A 1 315 ? 30.544 -11.229 4.853 1.00 58.31 315 ILE A N 1
ATOM 2426 C CA . ILE A 1 315 ? 31.425 -12.403 4.810 1.00 58.31 315 ILE A CA 1
ATOM 2427 C C . ILE A 1 315 ? 31.817 -12.842 6.226 1.00 58.31 315 ILE A C 1
ATOM 2429 O O . ILE A 1 315 ? 31.763 -14.027 6.525 1.00 58.31 315 ILE A O 1
ATOM 2433 N N . VAL A 1 316 ? 32.149 -11.919 7.133 1.00 55.72 316 VAL A N 1
ATOM 2434 C CA . VAL A 1 316 ? 32.466 -12.237 8.538 1.00 55.72 316 VAL A CA 1
ATOM 2435 C C . VAL A 1 316 ? 31.233 -12.748 9.288 1.00 55.72 316 VAL A C 1
ATOM 2437 O O . VAL A 1 316 ? 31.369 -13.621 10.140 1.00 55.72 316 VAL A O 1
ATOM 2440 N N . GLY A 1 317 ? 30.031 -12.264 8.965 1.00 52.38 317 GLY A N 1
ATOM 2441 C CA . GLY A 1 317 ? 28.769 -12.789 9.492 1.00 52.38 317 GLY A CA 1
ATOM 2442 C C . GLY A 1 317 ? 28.471 -14.210 9.006 1.00 52.38 317 GLY A C 1
ATOM 2443 O O . GLY A 1 317 ? 28.078 -15.058 9.805 1.00 52.38 317 GLY A O 1
ATOM 2444 N N . LEU A 1 318 ? 28.734 -14.493 7.726 1.00 51.91 318 LEU A N 1
ATOM 2445 C CA . LEU A 1 318 ? 28.649 -15.838 7.144 1.00 51.91 318 LEU A CA 1
ATOM 2446 C C . LEU A 1 318 ? 29.700 -16.791 7.731 1.00 51.91 318 LEU A C 1
ATOM 2448 O O . LEU A 1 318 ? 29.364 -17.914 8.091 1.00 51.91 318 LEU A O 1
ATOM 2452 N N . LEU A 1 319 ? 30.945 -16.334 7.898 1.00 48.72 319 LEU A N 1
ATOM 2453 C CA . LEU A 1 319 ? 32.035 -17.121 8.482 1.00 48.72 319 LEU A CA 1
ATOM 2454 C C . LEU A 1 319 ? 31.847 -17.355 9.989 1.00 48.72 319 LEU A C 1
ATOM 2456 O O . LEU A 1 319 ? 32.175 -18.431 10.476 1.00 48.72 319 LEU A O 1
ATOM 2460 N N . ARG A 1 320 ? 31.258 -16.408 10.736 1.00 47.06 320 ARG A N 1
ATOM 2461 C CA . ARG A 1 320 ? 30.927 -16.610 12.160 1.00 47.06 320 ARG A CA 1
ATOM 2462 C C . ARG A 1 320 ? 29.845 -17.661 12.391 1.00 47.06 320 ARG A C 1
ATOM 2464 O O . ARG A 1 320 ? 29.854 -18.281 13.447 1.00 47.06 320 ARG A O 1
ATOM 2471 N N . ASN A 1 321 ? 28.941 -17.863 11.433 1.00 46.97 321 ASN A N 1
ATOM 2472 C CA . ASN A 1 321 ? 27.929 -18.921 11.502 1.00 46.97 321 ASN A CA 1
ATOM 2473 C C . ASN A 1 321 ? 28.439 -20.276 10.976 1.00 46.97 321 ASN A C 1
ATOM 2475 O O . ASN A 1 321 ? 27.701 -21.257 11.038 1.00 46.97 321 ASN A O 1
ATOM 2479 N N . ALA A 1 322 ? 29.675 -20.344 10.466 1.00 42.12 322 ALA A N 1
ATOM 2480 C CA . ALA A 1 322 ? 30.241 -21.531 9.828 1.00 42.12 322 ALA A CA 1
ATOM 2481 C C . ALA A 1 322 ? 31.227 -22.340 10.701 1.00 42.12 322 ALA A C 1
ATOM 2483 O O . ALA A 1 322 ? 31.790 -23.314 10.210 1.00 42.12 322 ALA A O 1
ATOM 2484 N N . GLU A 1 323 ? 31.410 -22.030 11.990 1.00 36.28 323 GLU A N 1
ATOM 2485 C CA . GLU A 1 323 ? 32.169 -22.894 12.916 1.00 36.28 323 GLU A CA 1
ATOM 2486 C C . GLU A 1 323 ? 31.358 -23.141 14.203 1.00 36.28 323 GLU A C 1
ATOM 2488 O O . GLU A 1 323 ? 30.935 -22.181 14.848 1.00 36.28 323 GLU A O 1
ATOM 2493 N N . PRO A 1 324 ? 31.091 -24.413 14.577 1.00 39.50 324 PRO A N 1
ATOM 2494 C CA . PRO A 1 324 ? 32.150 -25.391 14.801 1.00 39.50 324 PRO A CA 1
ATOM 2495 C C . PRO A 1 324 ? 31.839 -26.767 14.187 1.00 39.50 324 PRO A C 1
ATOM 2497 O O . PRO A 1 324 ? 31.140 -27.585 14.777 1.00 39.50 324 PRO A O 1
ATOM 2500 N N . PHE A 1 325 ? 32.426 -27.074 13.036 1.00 33.34 325 PHE A N 1
ATOM 2501 C CA . PHE A 1 325 ? 32.616 -28.458 12.600 1.00 33.34 325 PHE A CA 1
ATOM 2502 C C . PHE A 1 325 ? 33.910 -28.511 11.799 1.00 33.34 325 PHE A C 1
ATOM 2504 O O . PHE A 1 325 ? 33.868 -28.363 10.588 1.00 33.34 325 PHE A O 1
ATOM 2511 N N . LEU A 1 326 ? 35.049 -28.632 12.492 1.00 32.72 326 LEU A N 1
ATOM 2512 C CA . LEU A 1 326 ? 36.290 -29.298 12.053 1.00 32.72 326 LEU A CA 1
ATOM 2513 C C . LEU A 1 326 ? 37.421 -28.975 13.053 1.00 32.72 326 LEU A C 1
ATOM 2515 O O . LEU A 1 326 ? 37.870 -27.833 13.125 1.00 32.72 326 LEU A O 1
ATOM 2519 N N . PRO A 1 327 ? 37.918 -29.947 13.841 1.00 32.72 327 PRO A N 1
ATOM 2520 C CA . PRO A 1 327 ? 39.140 -29.754 14.601 1.00 32.72 327 PRO A CA 1
ATOM 2521 C C . PRO A 1 327 ? 40.341 -29.948 13.668 1.00 32.72 327 PRO A C 1
ATOM 2523 O O . PRO A 1 327 ? 40.568 -31.040 13.154 1.00 32.72 327 PRO A O 1
ATOM 2526 N N . GLY A 1 328 ? 41.135 -28.891 13.498 1.00 40.25 328 GLY A N 1
ATOM 2527 C CA . GLY A 1 328 ? 42.496 -28.978 12.970 1.00 40.25 328 GLY A CA 1
ATOM 2528 C C . GLY A 1 328 ? 42.650 -28.662 11.484 1.00 40.25 328 GLY A C 1
ATOM 2529 O O . GLY A 1 328 ? 42.695 -29.559 10.650 1.00 40.25 328 GLY A O 1
ATOM 2530 N N . ALA A 1 329 ? 42.889 -27.391 11.172 1.00 31.72 329 ALA A N 1
ATOM 2531 C CA . ALA A 1 329 ? 43.717 -26.999 10.035 1.00 31.72 329 ALA A CA 1
ATOM 2532 C C . ALA A 1 329 ? 44.397 -25.664 10.362 1.00 31.72 329 ALA A C 1
ATOM 2534 O O . ALA A 1 329 ? 43.763 -24.728 10.842 1.00 31.72 329 ALA A O 1
ATOM 2535 N N . GLY A 1 330 ? 45.718 -25.626 10.193 1.00 29.47 330 GLY A N 1
ATOM 2536 C CA . GLY A 1 330 ? 46.560 -24.494 10.554 1.00 29.47 330 GLY A CA 1
ATOM 2537 C C . GLY A 1 330 ? 46.337 -23.251 9.690 1.00 29.47 330 GLY A C 1
ATOM 2538 O O . GLY A 1 330 ? 45.810 -23.322 8.585 1.00 29.47 330 GLY A O 1
ATOM 2539 N N . SER A 1 331 ? 46.777 -22.122 10.249 1.00 29.08 331 SER A N 1
ATOM 2540 C CA . SER A 1 331 ? 47.068 -20.823 9.624 1.00 29.08 331 SER A CA 1
ATOM 2541 C C . SER A 1 331 ? 46.770 -20.696 8.122 1.00 29.08 331 SER A C 1
ATOM 2543 O O . SER A 1 331 ? 47.570 -21.132 7.291 1.00 29.08 331 SER A O 1
ATOM 2545 N N . LEU A 1 332 ? 45.683 -19.998 7.773 1.00 29.48 332 LEU A N 1
ATOM 2546 C CA . LEU A 1 332 ? 45.458 -19.546 6.401 1.00 29.48 332 LEU A CA 1
ATOM 2547 C C . LEU A 1 332 ? 46.321 -18.306 6.121 1.00 29.48 332 LEU A C 1
ATOM 2549 O O . LEU A 1 332 ? 46.080 -17.214 6.636 1.00 29.48 332 LEU A O 1
ATOM 2553 N N . GLN A 1 333 ? 47.358 -18.512 5.318 1.00 25.95 333 GLN A N 1
ATOM 2554 C CA . GLN A 1 333 ? 48.209 -17.478 4.745 1.00 25.95 333 GLN A CA 1
ATOM 2555 C C . GLN A 1 333 ? 47.454 -16.789 3.596 1.00 25.95 333 GLN A C 1
ATOM 2557 O O . GLN A 1 333 ? 46.854 -17.452 2.752 1.00 25.95 333 GLN A O 1
ATOM 2562 N N . VAL A 1 334 ? 47.488 -15.456 3.566 1.00 28.66 334 VAL A N 1
ATOM 2563 C CA . VAL A 1 334 ? 46.993 -14.634 2.453 1.00 28.66 334 VAL A CA 1
ATOM 2564 C C . VAL A 1 334 ? 47.828 -14.952 1.209 1.00 28.66 334 VAL A C 1
ATOM 2566 O O . VAL A 1 334 ? 49.025 -14.666 1.197 1.00 28.66 334 VAL A O 1
ATOM 2569 N N . CYS A 1 335 ? 47.218 -15.537 0.175 1.00 25.39 335 CYS A N 1
ATOM 2570 C CA . CYS A 1 335 ? 47.858 -15.713 -1.130 1.00 25.39 335 CYS A CA 1
ATOM 2571 C C . CYS A 1 335 ? 47.391 -14.628 -2.102 1.00 25.39 335 CYS A C 1
ATOM 2573 O O . CYS A 1 335 ? 46.215 -14.528 -2.446 1.00 25.39 335 CYS A O 1
ATOM 2575 N N . ASP A 1 336 ? 48.369 -13.822 -2.501 1.00 23.33 336 ASP A N 1
ATOM 2576 C CA . ASP A 1 336 ? 48.298 -12.748 -3.477 1.00 23.33 336 ASP A CA 1
ATOM 2577 C C . ASP A 1 336 ? 48.121 -13.280 -4.913 1.00 23.33 336 ASP A C 1
ATOM 2579 O O . ASP A 1 336 ? 48.488 -14.398 -5.276 1.00 23.33 336 ASP A O 1
ATOM 2583 N N . SER A 1 337 ? 47.551 -12.404 -5.723 1.00 29.25 337 SER A N 1
ATOM 2584 C CA . SER A 1 337 ? 47.286 -12.472 -7.148 1.00 29.25 337 SER A CA 1
ATOM 2585 C C . SER A 1 337 ? 48.541 -12.665 -8.018 1.00 29.25 337 SER A C 1
ATOM 2587 O O . SER A 1 337 ? 49.381 -11.766 -8.109 1.00 29.25 337 SER A O 1
ATOM 2589 N N . ARG A 1 338 ? 48.632 -13.808 -8.727 1.00 23.61 338 ARG A N 1
ATOM 2590 C CA . ARG A 1 338 ? 49.101 -13.963 -10.132 1.00 23.61 338 ARG A CA 1
ATOM 2591 C C . ARG A 1 338 ? 49.437 -15.430 -10.503 1.00 23.61 338 ARG A C 1
ATOM 2593 O O . ARG A 1 338 ? 50.000 -16.157 -9.702 1.00 23.61 338 ARG A O 1
ATOM 2600 N N . PHE A 1 339 ? 49.205 -15.756 -11.785 1.00 23.59 339 PHE A N 1
ATOM 2601 C CA . PHE A 1 339 ? 49.698 -16.897 -12.600 1.00 23.59 339 PHE A CA 1
ATOM 2602 C C . PHE A 1 339 ? 48.867 -18.210 -12.743 1.00 23.59 339 PHE A C 1
ATOM 2604 O O . PHE A 1 339 ? 48.896 -19.093 -11.901 1.00 23.59 339 PHE A O 1
ATOM 2611 N N . PHE A 1 340 ? 48.275 -18.326 -13.950 1.00 22.53 340 PHE A N 1
ATOM 2612 C CA . PHE A 1 340 ? 48.243 -19.449 -14.923 1.00 22.53 340 PHE A CA 1
ATOM 2613 C C . PHE A 1 340 ? 47.330 -20.701 -14.804 1.00 22.53 340 PHE A C 1
ATOM 2615 O O . PHE A 1 340 ? 47.550 -21.609 -14.019 1.00 22.53 340 PHE A O 1
ATOM 2622 N N . SER A 1 341 ? 46.411 -20.753 -15.787 1.00 22.47 341 SER A N 1
ATOM 2623 C CA . SER A 1 341 ? 46.073 -21.807 -16.777 1.00 22.47 341 SER A CA 1
ATOM 2624 C C . SER A 1 341 ? 45.677 -23.245 -16.391 1.00 22.47 341 SER A C 1
ATOM 2626 O O . SER A 1 341 ? 46.471 -24.001 -15.850 1.00 22.47 341 SER A O 1
ATOM 2628 N N . SER A 1 342 ? 44.520 -23.646 -16.945 1.00 25.16 342 SER A N 1
ATOM 2629 C CA . SER A 1 342 ? 44.228 -24.901 -17.671 1.00 25.16 342 SER A CA 1
ATOM 2630 C C . SER A 1 342 ? 44.745 -26.230 -17.099 1.00 25.16 342 SER A C 1
ATOM 2632 O O . SER A 1 342 ? 45.896 -26.589 -17.326 1.00 25.16 342 SER A O 1
ATOM 2634 N N . SER A 1 343 ? 43.830 -27.078 -16.615 1.00 23.81 343 SER A N 1
ATOM 2635 C CA . SER A 1 343 ? 43.661 -28.433 -17.171 1.00 23.81 343 SER A CA 1
ATOM 2636 C C . SER A 1 343 ? 42.333 -29.074 -16.745 1.00 23.81 343 SER A C 1
ATOM 2638 O O . SER A 1 343 ? 41.773 -28.778 -15.694 1.00 23.81 343 SER A O 1
ATOM 2640 N N . SER A 1 344 ? 41.842 -29.927 -17.639 1.00 25.25 344 SER A N 1
ATOM 2641 C CA . SER A 1 344 ? 40.692 -30.825 -17.567 1.00 25.25 344 SER A CA 1
ATOM 2642 C C . SER A 1 344 ? 40.729 -31.822 -16.404 1.00 25.25 344 SER A C 1
ATOM 2644 O O . SER A 1 344 ? 41.796 -32.341 -16.089 1.00 25.25 344 SER A O 1
ATOM 2646 N N . GLY A 1 345 ? 39.561 -32.239 -15.910 1.00 24.55 345 GLY A N 1
ATOM 2647 C CA . GLY A 1 345 ? 39.452 -33.444 -15.084 1.00 24.55 345 GLY A CA 1
ATOM 2648 C C . GLY A 1 345 ? 38.053 -33.665 -14.523 1.00 24.55 345 GLY A C 1
ATOM 2649 O O . GLY A 1 345 ? 37.659 -33.034 -13.554 1.00 24.55 345 GLY A O 1
ATOM 2650 N N . SER A 1 346 ? 37.310 -34.558 -15.163 1.00 25.67 346 SER A N 1
ATOM 2651 C CA . SER A 1 346 ? 36.022 -35.114 -14.753 1.00 25.67 346 SER A CA 1
ATOM 2652 C C . SER A 1 346 ? 36.121 -35.963 -13.481 1.00 25.67 346 SER A C 1
ATOM 2654 O O . SER A 1 346 ? 36.871 -36.934 -13.500 1.00 25.67 346 SER A O 1
ATOM 2656 N N . GLU A 1 347 ? 35.278 -35.721 -12.471 1.00 26.52 347 GLU A N 1
ATOM 2657 C CA . GLU A 1 347 ? 34.881 -36.757 -11.504 1.00 26.52 347 GLU A CA 1
ATOM 2658 C C . GLU A 1 347 ? 33.397 -36.628 -11.116 1.00 26.52 347 GLU A C 1
ATOM 2660 O O . GLU A 1 347 ? 32.928 -35.599 -10.632 1.00 26.52 347 GLU A O 1
ATOM 2665 N N . LEU A 1 348 ? 32.659 -37.712 -11.379 1.00 23.05 348 LEU A N 1
ATOM 2666 C CA . LEU A 1 348 ? 31.300 -37.980 -10.917 1.00 23.05 348 LEU A CA 1
ATOM 2667 C C . LEU A 1 348 ? 31.296 -38.194 -9.396 1.00 23.05 348 LEU A C 1
ATOM 2669 O O . LEU A 1 348 ? 31.967 -39.101 -8.907 1.00 23.05 348 LEU A O 1
ATOM 2673 N N . LEU A 1 349 ? 30.428 -37.486 -8.672 1.00 23.44 349 LEU A N 1
ATOM 2674 C CA . LEU A 1 349 ? 30.044 -37.835 -7.301 1.00 23.44 349 LEU A CA 1
ATOM 2675 C C . LEU A 1 349 ? 28.516 -37.886 -7.184 1.00 23.44 349 LEU A C 1
ATOM 2677 O O . LEU A 1 349 ? 27.825 -36.881 -7.054 1.00 23.44 349 LEU A O 1
ATOM 2681 N N . THR A 1 350 ? 27.988 -39.107 -7.253 1.00 21.83 350 THR A N 1
ATOM 2682 C CA . THR A 1 350 ? 26.605 -39.466 -6.925 1.00 21.83 350 THR A CA 1
ATOM 2683 C C . THR A 1 350 ? 26.350 -39.348 -5.420 1.00 21.83 350 THR A C 1
ATOM 2685 O O . THR A 1 350 ? 27.011 -40.035 -4.640 1.00 21.83 350 THR A O 1
ATOM 2688 N N . MET A 1 351 ? 25.337 -38.578 -5.006 1.00 22.38 351 MET A N 1
ATOM 2689 C CA . MET A 1 351 ? 24.787 -38.612 -3.643 1.00 22.38 351 MET A CA 1
ATOM 2690 C C . MET A 1 351 ? 23.334 -39.113 -3.639 1.00 22.38 351 MET A C 1
ATOM 2692 O O . MET A 1 351 ? 22.467 -38.609 -4.347 1.00 22.38 351 MET A O 1
ATOM 2696 N N . ARG A 1 352 ? 23.101 -40.155 -2.830 1.00 21.22 352 ARG A N 1
ATOM 2697 C CA . ARG A 1 352 ? 21.815 -40.807 -2.533 1.00 21.22 352 ARG A CA 1
ATOM 2698 C C . ARG A 1 352 ? 21.046 -40.003 -1.481 1.00 21.22 352 ARG A C 1
ATOM 2700 O O . ARG A 1 352 ? 21.593 -39.738 -0.415 1.00 21.22 352 ARG A O 1
ATOM 2707 N N . TRP A 1 353 ? 19.760 -39.750 -1.717 1.00 21.47 353 TRP A N 1
ATOM 2708 C CA . TRP A 1 353 ? 18.827 -39.239 -0.706 1.00 21.47 353 TRP A CA 1
ATOM 2709 C C . TRP A 1 353 ? 18.156 -40.392 0.056 1.00 21.47 353 TRP A C 1
ATOM 2711 O O . TRP A 1 353 ? 17.672 -41.349 -0.551 1.00 21.47 353 TRP A O 1
ATOM 2721 N N . ARG A 1 354 ? 18.131 -40.307 1.392 1.00 21.97 354 ARG A N 1
ATOM 2722 C CA . ARG A 1 354 ? 17.314 -41.154 2.278 1.00 21.97 354 ARG A CA 1
ATOM 2723 C C . ARG A 1 354 ? 16.068 -40.368 2.678 1.00 21.97 354 ARG A C 1
ATOM 2725 O O . ARG A 1 354 ? 16.185 -39.260 3.185 1.00 21.97 354 ARG A O 1
ATOM 2732 N N . CYS A 1 355 ? 14.904 -40.963 2.448 1.00 22.34 355 CYS A N 1
ATOM 2733 C CA . CYS A 1 355 ? 13.595 -40.444 2.825 1.00 22.34 355 CYS A CA 1
ATOM 2734 C C . CYS A 1 355 ? 13.234 -40.951 4.234 1.00 22.34 355 CYS A C 1
ATOM 2736 O O . CYS A 1 355 ? 13.451 -42.129 4.525 1.00 22.34 355 CYS A O 1
ATOM 2738 N N . GLY A 1 356 ? 12.714 -40.072 5.091 1.00 24.19 356 GLY A N 1
ATOM 2739 C CA . GLY A 1 356 ? 12.171 -40.399 6.409 1.00 24.19 356 GLY A CA 1
ATOM 2740 C C . GLY A 1 356 ? 10.727 -39.912 6.495 1.00 24.19 356 GLY A C 1
ATOM 2741 O O . GLY A 1 356 ? 10.458 -38.736 6.284 1.00 24.19 356 GLY A O 1
ATOM 2742 N N . SER A 1 357 ? 9.823 -40.854 6.731 1.00 25.06 357 SER A N 1
ATOM 2743 C CA . SER A 1 357 ? 8.366 -40.736 6.813 1.00 25.06 357 SER A CA 1
ATOM 2744 C C . SER A 1 357 ? 7.888 -40.482 8.243 1.00 25.06 357 SER A C 1
ATOM 2746 O O . SER A 1 357 ? 8.403 -41.146 9.136 1.00 25.06 357 SER A O 1
ATOM 2748 N N . GLU A 1 358 ? 6.827 -39.690 8.435 1.00 26.25 358 GLU A N 1
ATOM 2749 C CA . GLU A 1 358 ? 5.860 -39.900 9.527 1.00 26.25 358 GLU A CA 1
ATOM 2750 C C . GLU A 1 358 ? 4.480 -39.279 9.210 1.00 26.25 358 GLU A C 1
ATOM 2752 O O . GLU A 1 358 ? 4.373 -38.225 8.586 1.00 26.25 358 GLU A O 1
ATOM 2757 N N . LEU A 1 359 ? 3.437 -40.030 9.579 1.00 24.20 359 LEU A N 1
ATOM 2758 C CA . LEU A 1 359 ? 1.989 -39.847 9.377 1.00 24.20 359 LEU A CA 1
ATOM 2759 C C . LEU A 1 359 ? 1.328 -39.251 10.638 1.00 24.20 359 LEU A C 1
ATOM 2761 O O . LEU A 1 359 ? 1.871 -39.477 11.713 1.00 24.20 359 LEU A O 1
ATOM 2765 N N . LEU A 1 360 ? 0.130 -38.638 10.506 1.00 24.14 360 LEU A N 1
ATOM 2766 C CA . LEU A 1 360 ? -1.076 -38.713 11.395 1.00 24.14 360 LEU A CA 1
ATOM 2767 C C . LEU A 1 360 ? -2.131 -37.652 10.941 1.00 24.14 360 LEU A C 1
ATOM 2769 O O . LEU A 1 360 ? -1.812 -36.471 10.902 1.00 24.14 360 LEU A O 1
ATOM 2773 N N . SER A 1 361 ? -3.256 -38.025 10.292 1.00 23.50 361 SER A N 1
ATOM 2774 C CA . SER A 1 361 ? -4.657 -38.234 10.791 1.00 23.50 361 SER A CA 1
ATOM 2775 C C . SER A 1 361 ? -5.312 -37.009 11.482 1.00 23.50 361 SER A C 1
ATOM 2777 O O . SER A 1 361 ? -4.793 -36.586 12.505 1.00 23.50 361 SER A O 1
ATOM 2779 N N . SER A 1 362 ? -6.348 -36.324 10.959 1.00 25.17 362 SER A N 1
ATOM 2780 C CA . SER A 1 362 ? -7.787 -36.657 10.723 1.00 25.17 362 SER A CA 1
ATOM 2781 C C . SER A 1 362 ? -8.744 -35.996 11.750 1.00 25.17 362 SER A C 1
ATOM 2783 O O . SER A 1 362 ? -8.605 -36.254 12.939 1.00 25.17 362 SER A O 1
ATOM 2785 N N . ASP A 1 363 ? -9.719 -35.216 11.235 1.00 24.28 363 ASP A N 1
ATOM 2786 C CA . ASP A 1 363 ? -11.136 -35.026 11.671 1.00 24.28 363 ASP A CA 1
ATOM 2787 C C . ASP A 1 363 ? -11.681 -33.635 12.123 1.00 24.28 363 ASP A C 1
ATOM 2789 O O . ASP A 1 363 ? -11.608 -33.272 13.291 1.00 24.28 363 ASP A O 1
ATOM 2793 N N . GLY A 1 364 ? -12.390 -32.972 11.177 1.00 24.53 364 GLY A N 1
ATOM 2794 C CA . GLY A 1 364 ? -13.704 -32.271 11.286 1.00 24.53 364 GLY A CA 1
ATOM 2795 C C . GLY A 1 364 ? -13.828 -30.873 11.945 1.00 24.53 364 GLY A C 1
ATOM 2796 O O . GLY A 1 364 ? -12.950 -30.488 12.707 1.00 24.53 364 GLY A O 1
ATOM 2797 N N . PRO A 1 365 ? -14.954 -30.121 11.771 1.00 27.55 365 PRO A N 1
ATOM 2798 C CA . PRO A 1 365 ? -16.037 -30.174 10.774 1.00 27.55 365 PRO A CA 1
ATOM 2799 C C . PRO A 1 365 ? -16.198 -28.863 9.947 1.00 27.55 365 PRO A C 1
ATOM 2801 O O . PRO A 1 365 ? -15.548 -27.849 10.178 1.00 27.55 365 PRO A O 1
ATOM 2804 N N . ALA A 1 366 ? -17.100 -28.905 8.962 1.00 28.55 366 ALA A N 1
ATOM 2805 C CA . ALA A 1 366 ? -17.389 -27.851 7.989 1.00 28.55 366 ALA A CA 1
ATOM 2806 C C . ALA A 1 366 ? -17.942 -26.541 8.592 1.00 28.55 366 ALA A C 1
ATOM 2808 O O . ALA A 1 366 ? -18.954 -26.551 9.295 1.00 28.55 366 ALA A O 1
ATOM 2809 N N . HIS A 1 367 ? -17.346 -25.412 8.197 1.00 24.95 367 HIS A N 1
ATOM 2810 C CA . HIS A 1 367 ? -17.900 -24.068 8.363 1.00 24.95 367 HIS A CA 1
ATOM 2811 C C . HIS A 1 367 ? -18.154 -23.430 6.990 1.00 24.95 367 HIS A C 1
ATOM 2813 O O . HIS A 1 367 ? -17.278 -23.391 6.131 1.00 24.95 367 HIS A O 1
ATOM 2819 N N . PHE A 1 368 ? -19.389 -22.967 6.783 1.00 24.92 368 PHE A N 1
ATOM 2820 C CA . PHE A 1 368 ? -19.795 -22.157 5.633 1.00 24.92 368 PHE A CA 1
ATOM 2821 C C . PHE A 1 368 ? -19.190 -20.746 5.731 1.00 24.92 368 PHE A C 1
ATOM 2823 O O . PHE A 1 368 ? -19.163 -20.194 6.836 1.00 24.92 368 PHE A O 1
ATOM 2830 N N . PRO A 1 369 ? -18.781 -20.128 4.609 1.00 25.42 369 PRO A N 1
ATOM 2831 C CA . PRO A 1 369 ? -18.176 -18.806 4.630 1.00 25.42 369 PRO A CA 1
ATOM 2832 C C . PRO A 1 369 ? -19.238 -17.740 4.903 1.00 25.42 369 PRO A C 1
ATOM 2834 O O . PRO A 1 369 ? -20.284 -17.669 4.247 1.00 25.42 369 PRO A O 1
ATOM 2837 N N . LYS A 1 370 ? -18.956 -16.896 5.897 1.00 26.53 370 LYS A N 1
ATOM 2838 C CA . LYS A 1 370 ? -19.620 -15.607 6.054 1.00 26.53 370 LYS A CA 1
ATOM 2839 C C . LYS A 1 370 ? -19.137 -14.722 4.911 1.00 26.53 370 LYS A C 1
ATOM 2841 O O . LYS A 1 370 ? -17.947 -14.553 4.703 1.00 26.53 370 LYS A O 1
ATOM 2846 N N . MET A 1 371 ? -20.089 -14.178 4.169 1.00 24.84 371 MET A N 1
ATOM 2847 C CA . MET A 1 371 ? -19.857 -13.221 3.096 1.00 24.84 371 MET A CA 1
ATOM 2848 C C . MET A 1 371 ? -19.248 -11.944 3.703 1.00 24.84 371 MET A C 1
ATOM 2850 O O . MET A 1 371 ? -19.968 -11.137 4.292 1.00 24.84 371 MET A O 1
ATOM 2854 N N . LEU A 1 372 ? -17.922 -11.808 3.622 1.00 26.83 372 LEU A N 1
ATOM 2855 C CA . LEU A 1 372 ? -17.185 -10.621 4.045 1.00 26.83 372 LEU A CA 1
ATOM 2856 C C . LEU A 1 372 ? -17.044 -9.685 2.845 1.00 26.83 372 LEU A C 1
ATOM 2858 O O . LEU A 1 372 ? -16.361 -9.955 1.861 1.00 26.83 372 LEU A O 1
ATOM 2862 N N . VAL A 1 373 ? -17.810 -8.607 2.932 1.00 28.50 373 VAL A N 1
ATOM 2863 C CA . VAL A 1 373 ? -17.751 -7.432 2.073 1.00 28.50 373 VAL A CA 1
ATOM 2864 C C . VAL A 1 373 ? -16.527 -6.615 2.491 1.00 28.50 373 VAL A C 1
ATOM 2866 O O . VAL A 1 373 ? -16.382 -6.322 3.680 1.00 28.50 373 VAL A O 1
ATOM 2869 N N . ALA A 1 374 ? -15.667 -6.313 1.515 1.00 31.89 374 ALA A N 1
ATOM 2870 C CA . ALA A 1 374 ? -14.478 -5.468 1.640 1.00 31.89 374 ALA A CA 1
ATOM 2871 C C . ALA A 1 374 ? -14.803 -4.003 1.977 1.00 31.89 374 ALA A C 1
ATOM 2873 O O . ALA A 1 374 ? -15.910 -3.535 1.614 1.00 31.89 374 ALA A O 1
#

Organism: Symbiodinium microadriaticum (NCBI:txid2951)

Foldseek 3Di:
DDPPPDPPPPDPPPPDPPDPDDPVVVVVCVVAVVVLLVVQQVVLVLQLCLLVAQNRDPVVNVVDDPVSVVVSVVCSVVSNCCSVQQGGCSPPNNVSNVVSVVVVVVVVLVVVLVVLVVVCVVVVHDSVLSCLPVVVCVVCVVLVVVLVVCCVPDPQSVVSVCSVVVVVVCCVCVQFVVVVVVVQVVQVVVVHGDDDDPQLVVLLVVLVVVLVVVLVVLQVVCCVPAVHNCDGDPVSNVLSVVLNVLSSVLSSVLSSVCNVVRVDDPVVSVVSVVVSVVVSVVVSVVVVVVVVVLVVVCVPLPPVRSVVVVVVVVVVVVVVVVDDDDPDDDDDDDDDDDDDDDDDDDDDDDDDDDDDDDDDDDDDDDDDDDPDRD

Radius of gyration: 29.58 Å; chains: 1; bounding box: 88×67×81 Å

Sequence (374 aa):
MDPYDRCQRLTIIVENEIAGGSCFTAAIDSFINLDEIRQGTALWVDQVKEALFVGGSREEQEQAGALDWLSHFLWLPWTLTFSLFTPPPAYLGGWVCFAVSLGHIAWLTIIIGDLAELFGCVADVDDNITAISFVALGTSVPDLFASMTAAKQDPHADASIVNVTGSNSVNVFLGIGLPWLLASFYWYMQGTTFAVKSQGLSFSVLVFTCGACVTLSVIQIRRWKVGGELGGPVDTKAYSSFLLVVLWLSYIGLSVWKYQNIDAPLTQDLMMLGLTIPLVGVVMMIFAAIRFLLKLSKEYIGEEGFWGIFVAIGIVGLLRNAEPFLPGAGSLQVCDSRFFSSSSGSELLTMRWRCGSELLSSDGPAHFPKMLVA